Protein AF-A0AAE1C1V5-F1 (afdb_monomer_lite)

Structure (mmCIF, N/CA/C/O backbone):
data_AF-A0AAE1C1V5-F1
#
_entry.id   AF-A0AAE1C1V5-F1
#
loop_
_atom_site.group_PDB
_atom_site.id
_atom_site.type_symbol
_atom_site.label_atom_id
_atom_site.label_alt_id
_atom_site.label_comp_id
_atom_site.label_asym_id
_atom_site.label_entity_id
_atom_site.label_seq_id
_atom_site.pdbx_PDB_ins_code
_atom_site.Cartn_x
_atom_site.Cartn_y
_atom_site.Cartn_z
_atom_site.occupancy
_atom_site.B_iso_or_equiv
_atom_site.auth_seq_id
_atom_site.auth_comp_id
_atom_site.auth_asym_id
_atom_site.auth_atom_id
_atom_site.pdbx_PDB_model_num
ATOM 1 N N . MET A 1 1 ? -10.499 -49.964 -46.248 1.00 45.69 1 MET A N 1
ATOM 2 C CA . MET A 1 1 ? -11.477 -50.928 -45.698 1.00 45.69 1 MET A CA 1
ATOM 3 C C . MET A 1 1 ? -10.744 -51.934 -44.819 1.00 45.69 1 MET A C 1
ATOM 5 O O . MET A 1 1 ? -9.864 -52.615 -45.315 1.00 45.69 1 MET A O 1
ATOM 9 N N . GLN A 1 2 ? -11.113 -51.980 -43.533 1.00 42.25 2 GLN A N 1
ATOM 10 C CA . GLN A 1 2 ? -10.933 -53.094 -42.578 1.00 42.25 2 GLN A CA 1
ATOM 11 C C . GLN A 1 2 ? -9.659 -53.285 -41.722 1.00 42.25 2 GLN A C 1
ATOM 13 O O . GLN A 1 2 ? -9.646 -54.241 -40.949 1.00 42.25 2 GLN A O 1
ATOM 18 N N . HIS A 1 3 ? -8.675 -52.373 -41.684 1.00 36.91 3 HIS A N 1
ATOM 19 C CA . HIS A 1 3 ? -7.594 -52.514 -40.676 1.00 36.91 3 HIS A CA 1
ATOM 20 C C . HIS A 1 3 ? -7.185 -51.267 -39.875 1.00 36.91 3 HIS A C 1
ATOM 22 O O . HIS A 1 3 ? -6.455 -51.389 -38.904 1.00 36.91 3 HIS A O 1
ATOM 28 N N . LEU A 1 4 ? -7.746 -50.091 -40.175 1.00 39.59 4 LEU A N 1
ATOM 29 C CA . LEU A 1 4 ? -7.497 -48.848 -39.416 1.00 39.59 4 LEU A CA 1
ATOM 30 C C . LEU A 1 4 ? -8.746 -48.278 -38.714 1.00 39.59 4 LEU A C 1
ATOM 32 O O . LEU A 1 4 ? -8.710 -47.177 -38.186 1.00 39.59 4 LEU A O 1
ATOM 36 N N . ARG A 1 5 ? -9.847 -49.043 -38.665 1.00 38.81 5 ARG A N 1
ATOM 37 C CA . ARG A 1 5 ? -11.053 -48.714 -37.870 1.00 38.81 5 ARG A CA 1
ATOM 38 C C . ARG A 1 5 ? -11.216 -49.558 -36.602 1.00 38.81 5 ARG A C 1
ATOM 40 O O . ARG A 1 5 ? -12.137 -49.323 -35.846 1.00 38.81 5 ARG A O 1
ATOM 47 N N . ARG A 1 6 ? -10.321 -50.518 -36.343 1.00 40.94 6 ARG A N 1
ATOM 48 C CA . ARG A 1 6 ? -10.476 -51.501 -35.252 1.00 40.94 6 ARG A CA 1
ATOM 49 C C . ARG A 1 6 ? -9.607 -51.238 -34.012 1.00 40.94 6 ARG A C 1
ATOM 51 O O . ARG A 1 6 ? -9.568 -52.072 -33.117 1.00 40.94 6 ARG A O 1
ATOM 58 N N . LEU A 1 7 ? -8.932 -50.087 -33.956 1.00 35.59 7 LEU A N 1
ATOM 59 C CA . LEU A 1 7 ? -8.138 -49.645 -32.796 1.00 35.59 7 LEU A CA 1
ATOM 60 C C . LEU A 1 7 ? -8.633 -48.326 -32.177 1.00 35.59 7 LEU A C 1
ATOM 62 O O . LEU A 1 7 ? -8.054 -47.868 -31.202 1.00 35.59 7 LEU A O 1
ATOM 66 N N . HIS A 1 8 ? -9.726 -47.751 -32.693 1.00 35.12 8 HIS A N 1
ATOM 67 C CA . HIS A 1 8 ? -10.396 -46.591 -32.087 1.00 35.12 8 HIS A CA 1
ATOM 68 C C . HIS A 1 8 ? -11.663 -46.977 -31.294 1.00 35.12 8 HIS A C 1
ATOM 70 O O . HIS A 1 8 ? -12.215 -46.158 -30.578 1.00 35.12 8 HIS A O 1
ATOM 76 N N . GLU A 1 9 ? -12.084 -48.246 -31.352 1.00 33.97 9 GLU A N 1
ATOM 77 C CA . GLU A 1 9 ? -13.267 -48.786 -30.650 1.00 33.97 9 GLU A CA 1
ATOM 78 C C . GLU A 1 9 ? -12.889 -49.657 -29.432 1.00 33.97 9 GLU A C 1
ATOM 80 O O . GLU A 1 9 ? -13.619 -50.568 -29.055 1.00 33.97 9 GLU A O 1
ATOM 85 N N . LYS A 1 10 ? -11.718 -49.435 -28.816 1.00 35.53 10 LYS A N 1
ATOM 86 C CA . LYS A 1 10 ? -11.274 -50.235 -27.654 1.00 35.53 10 LYS A CA 1
ATOM 87 C C . LYS A 1 10 ? -10.617 -49.452 -26.513 1.00 35.53 10 LYS A C 1
ATOM 89 O O . LYS A 1 10 ? -9.846 -50.023 -25.749 1.00 35.53 10 LYS A O 1
ATOM 94 N N . ALA A 1 11 ? -10.950 -48.169 -26.383 1.00 32.97 11 ALA A N 1
ATOM 95 C CA . ALA A 1 11 ? -10.604 -47.361 -25.209 1.00 32.97 11 ALA A CA 1
ATOM 96 C C . ALA A 1 11 ? -11.666 -46.285 -24.893 1.00 32.97 11 ALA A C 1
ATOM 98 O O . ALA A 1 11 ? -11.338 -45.222 -24.383 1.00 32.97 11 ALA A O 1
ATOM 99 N N . VAL A 1 12 ? -12.934 -46.567 -25.208 1.00 32.66 12 VAL A N 1
ATOM 100 C CA . VAL A 1 12 ? -14.094 -45.854 -24.655 1.00 32.66 12 VAL A CA 1
ATOM 101 C C . VAL A 1 12 ? -14.809 -46.875 -23.780 1.00 32.66 12 VAL A C 1
ATOM 103 O O . VAL A 1 12 ? -15.603 -47.680 -24.259 1.00 32.66 12 VAL A O 1
ATOM 106 N N . GLY A 1 13 ? -14.372 -46.953 -22.526 1.00 29.66 13 GLY A N 1
ATOM 107 C CA . GLY A 1 13 ? -15.086 -47.654 -21.471 1.00 29.66 13 GLY A CA 1
ATOM 108 C C . GLY A 1 13 ? -16.025 -46.653 -20.825 1.00 29.66 13 GLY A C 1
ATOM 109 O O . GLY A 1 13 ? -15.584 -45.841 -20.021 1.00 29.66 13 GLY A O 1
ATOM 110 N N . GLU A 1 14 ? -17.287 -46.694 -21.238 1.00 31.53 14 GLU A N 1
ATOM 111 C CA . GLU A 1 14 ? -18.407 -46.062 -20.551 1.00 31.53 14 GLU A CA 1
ATOM 112 C C . GLU A 1 14 ? -18.570 -46.750 -19.188 1.00 31.53 14 GLU A C 1
ATOM 114 O O . GLU A 1 14 ? -18.950 -47.919 -19.105 1.00 31.53 14 GLU A O 1
ATOM 119 N N . GLY A 1 15 ? -18.201 -46.035 -18.128 1.00 29.02 15 GLY A N 1
ATOM 120 C CA . GLY A 1 15 ? -18.525 -46.341 -16.742 1.00 29.02 15 GLY A CA 1
ATOM 121 C C . GLY A 1 15 ? -19.301 -45.153 -16.193 1.00 29.02 15 GLY A C 1
ATOM 122 O O . GLY A 1 15 ? -18.799 -44.038 -16.175 1.00 29.02 15 GLY A O 1
ATOM 123 N N . THR A 1 16 ? -20.554 -45.407 -15.855 1.00 30.69 16 THR A N 1
ATOM 124 C CA . THR A 1 16 ? -21.602 -44.494 -15.398 1.00 30.69 16 THR A CA 1
ATOM 125 C C . THR A 1 16 ? -21.235 -43.752 -14.104 1.00 30.69 16 THR A C 1
ATOM 127 O O . THR A 1 16 ? -21.157 -44.375 -13.050 1.00 30.69 16 THR A O 1
ATOM 130 N N . GLU A 1 17 ? -21.070 -42.427 -14.181 1.00 32.31 17 GLU A N 1
ATOM 131 C CA . GLU A 1 17 ? -20.877 -41.491 -13.049 1.00 32.31 17 GLU A CA 1
ATOM 132 C C . GLU A 1 17 ? -22.197 -40.828 -12.581 1.00 32.31 17 GLU A C 1
ATOM 134 O O . GLU A 1 17 ? -22.181 -39.835 -11.866 1.00 32.31 17 GLU A O 1
ATOM 139 N N . GLU A 1 18 ? -23.363 -41.376 -12.947 1.00 31.09 18 GLU A N 1
ATOM 140 C CA . GLU A 1 18 ? -24.679 -40.790 -12.614 1.00 31.09 18 GLU A CA 1
ATOM 141 C C . GLU A 1 18 ? -25.410 -41.460 -11.427 1.00 31.09 18 GLU A C 1
ATOM 143 O O . GLU A 1 18 ? -26.544 -41.093 -11.129 1.00 31.09 18 GLU A O 1
ATOM 148 N N . GLU A 1 19 ? -24.789 -42.399 -10.698 1.00 30.08 19 GLU A N 1
ATOM 149 C CA . GLU A 1 19 ? -25.455 -43.111 -9.581 1.00 30.08 19 GLU A CA 1
ATOM 150 C C . GLU A 1 19 ? -24.861 -42.866 -8.174 1.00 30.08 19 GLU A C 1
ATOM 152 O O . GLU A 1 19 ? -25.472 -43.275 -7.188 1.00 30.08 19 GLU A O 1
ATOM 157 N N . GLU A 1 20 ? -23.756 -42.120 -8.022 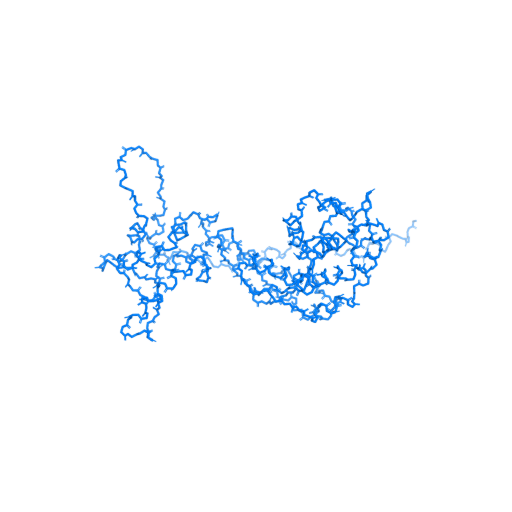1.00 30.34 20 GLU A N 1
ATOM 158 C CA . GLU A 1 20 ? -23.204 -41.770 -6.690 1.00 30.34 20 GLU A CA 1
ATOM 159 C C . GLU A 1 20 ? -23.585 -40.357 -6.193 1.00 30.34 20 GLU A C 1
ATOM 161 O O . GLU A 1 20 ? -23.445 -40.059 -5.006 1.00 30.34 20 GLU A O 1
ATOM 166 N N . GLU A 1 21 ? -24.198 -39.510 -7.031 1.00 31.64 21 GLU A N 1
ATOM 167 C CA . GLU A 1 21 ? -24.725 -38.189 -6.624 1.00 31.64 21 GLU A CA 1
ATOM 168 C C . GLU A 1 21 ? -26.084 -38.245 -5.889 1.00 31.64 21 GLU A C 1
ATOM 170 O O . GLU A 1 21 ? -26.605 -37.217 -5.445 1.00 31.64 21 GLU A O 1
ATOM 175 N N . GLN A 1 22 ? -26.663 -39.436 -5.692 1.00 30.44 22 GLN A N 1
ATOM 176 C CA . GLN A 1 22 ? -27.961 -39.615 -5.021 1.00 30.44 22 GLN A CA 1
ATOM 177 C C . GLN A 1 22 ? -27.905 -40.258 -3.624 1.00 30.44 22 GLN A C 1
ATOM 179 O O . GLN A 1 22 ? -28.959 -40.437 -3.017 1.00 30.44 22 GLN A O 1
ATOM 184 N N . GLN A 1 23 ? -26.721 -40.524 -3.053 1.00 29.50 23 GLN A N 1
ATOM 185 C CA . GLN A 1 23 ? -26.599 -41.196 -1.742 1.00 29.50 23 GLN A CA 1
ATOM 186 C C . GLN A 1 23 ? -25.902 -40.416 -0.610 1.00 29.50 23 GLN A C 1
ATOM 188 O O . GLN A 1 23 ? -25.689 -40.975 0.460 1.00 29.50 23 GLN A O 1
ATOM 193 N N . VAL A 1 24 ? -25.645 -39.109 -0.755 1.00 32.00 24 VAL A N 1
ATOM 194 C CA . VAL A 1 24 ? -25.122 -38.260 0.351 1.00 32.00 24 VAL A CA 1
ATOM 195 C C . VAL A 1 24 ? -26.106 -37.142 0.742 1.00 32.00 24 VAL A C 1
ATOM 197 O O . VAL A 1 24 ? -25.724 -36.070 1.204 1.00 32.00 24 VAL A O 1
ATOM 200 N N . LYS A 1 25 ? -27.413 -37.374 0.550 1.00 31.70 25 LYS A N 1
ATOM 201 C CA . LYS A 1 25 ? -28.480 -36.407 0.878 1.00 31.70 25 LYS A CA 1
ATOM 202 C C . LYS A 1 25 ? -29.211 -36.637 2.202 1.00 31.70 25 LYS A C 1
ATOM 204 O O . LYS A 1 25 ? -30.085 -35.842 2.530 1.00 31.70 25 LYS A O 1
ATOM 209 N N . GLU A 1 26 ? -28.844 -37.629 3.002 1.00 34.69 26 GLU A N 1
ATOM 210 C CA . GLU A 1 26 ? -29.525 -37.899 4.272 1.00 34.69 26 GLU A CA 1
ATOM 211 C C . GLU A 1 26 ? -28.514 -38.158 5.387 1.00 34.69 26 GLU A C 1
ATOM 213 O O . GLU A 1 26 ? -28.026 -39.266 5.536 1.00 34.69 26 GLU A O 1
ATOM 218 N N . GLU A 1 27 ? -28.165 -37.092 6.114 1.00 31.22 27 GLU A N 1
ATOM 219 C CA . GLU A 1 27 ? -27.896 -37.050 7.566 1.00 31.22 27 GLU A CA 1
ATOM 220 C C . GLU A 1 27 ? -27.255 -35.694 7.913 1.00 31.22 27 GLU A C 1
ATOM 222 O O . GLU A 1 27 ? -26.072 -35.561 8.219 1.00 31.22 27 GLU A O 1
ATOM 227 N N . ARG A 1 28 ? -28.058 -34.628 7.852 1.00 29.08 28 ARG A N 1
ATOM 228 C CA . ARG A 1 28 ? -27.796 -33.411 8.627 1.00 29.08 28 ARG A CA 1
ATOM 229 C C . ARG A 1 28 ? -29.063 -33.078 9.388 1.00 29.08 28 ARG A C 1
ATOM 231 O O . ARG A 1 28 ? -30.034 -32.577 8.829 1.00 29.08 28 ARG A O 1
ATOM 238 N N . THR A 1 29 ? -29.052 -33.438 10.661 1.00 28.55 29 THR A N 1
ATOM 239 C CA . THR A 1 29 ? -30.051 -33.056 11.652 1.00 28.55 29 THR A CA 1
ATOM 240 C C . THR A 1 29 ? -30.222 -31.532 11.610 1.00 28.55 29 THR A C 1
ATOM 242 O O . THR A 1 29 ? -29.212 -30.825 11.673 1.00 28.55 29 THR A O 1
ATOM 245 N N . PRO A 1 30 ? -31.449 -30.995 11.492 1.00 26.95 30 PRO A N 1
ATOM 246 C CA . PRO A 1 30 ? -31.663 -29.556 11.547 1.00 26.95 30 PRO A CA 1
ATOM 247 C C . PRO A 1 30 ? -31.242 -29.058 12.929 1.00 26.95 30 PRO A C 1
ATOM 249 O O . PRO A 1 30 ? -31.738 -29.551 13.944 1.00 26.95 30 PRO A O 1
ATOM 252 N N . ILE A 1 31 ? -30.314 -28.105 12.979 1.00 30.05 31 ILE A N 1
ATOM 253 C CA . ILE A 1 31 ? -30.024 -27.382 14.216 1.00 30.05 31 ILE A CA 1
ATOM 254 C C . ILE A 1 31 ? -31.249 -26.509 14.479 1.00 30.05 31 ILE A C 1
ATOM 256 O O . ILE A 1 31 ? -31.549 -25.598 13.710 1.00 30.05 31 ILE A O 1
ATOM 260 N N . ASN A 1 32 ? -31.983 -26.856 15.533 1.00 24.80 32 ASN A N 1
ATOM 261 C CA . ASN A 1 32 ? -33.109 -26.088 16.033 1.00 24.80 32 ASN A CA 1
ATOM 262 C C . ASN A 1 32 ? -32.601 -24.688 16.423 1.00 24.80 32 ASN A C 1
ATOM 264 O O . ASN A 1 32 ? -31.766 -24.569 17.317 1.00 24.80 32 ASN A O 1
ATOM 268 N N . LEU A 1 33 ? -33.053 -23.652 15.712 1.00 31.69 33 LEU A N 1
ATOM 269 C CA . LEU A 1 33 ? -32.687 -22.243 15.922 1.00 31.69 33 LEU A CA 1
ATOM 270 C C . LEU A 1 33 ? -33.627 -21.530 16.912 1.00 31.69 33 LEU A C 1
ATOM 272 O O . LEU A 1 33 ? -33.700 -20.306 16.930 1.00 31.69 33 LEU A O 1
ATOM 276 N N . GLU A 1 34 ? -34.330 -22.277 17.757 1.00 30.25 34 GLU A N 1
ATOM 277 C CA . GLU A 1 34 ? -35.114 -21.728 18.864 1.00 30.25 34 GLU A CA 1
ATOM 278 C C . GLU A 1 34 ? -34.291 -21.840 20.151 1.00 30.25 34 GLU A C 1
ATOM 280 O O . GLU A 1 34 ? -34.320 -22.873 20.809 1.00 30.25 34 GLU A O 1
ATOM 285 N N . ASP A 1 35 ? -33.457 -20.824 20.407 1.00 32.12 35 ASP A N 1
ATOM 286 C CA . ASP A 1 35 ? -33.082 -20.313 21.742 1.00 32.12 35 ASP A CA 1
ATOM 287 C C . ASP A 1 35 ? -31.890 -19.340 21.611 1.00 32.12 35 ASP A C 1
ATOM 289 O O . ASP A 1 35 ? -30.739 -19.649 21.934 1.00 32.12 35 ASP A O 1
ATOM 293 N N . LYS A 1 36 ? -32.160 -18.127 21.116 1.00 32.50 36 LYS A N 1
ATOM 294 C CA . LYS A 1 36 ? -31.276 -16.956 21.276 1.00 32.50 36 LYS A CA 1
ATOM 295 C C . LYS A 1 36 ? -32.084 -15.699 21.622 1.00 32.50 36 LYS A C 1
ATOM 297 O O . LYS A 1 36 ? -31.804 -14.615 21.127 1.00 32.50 36 LYS A O 1
ATOM 302 N N . ASP A 1 37 ? -33.033 -15.827 22.545 1.00 31.59 37 ASP A N 1
ATOM 303 C CA . ASP A 1 37 ? -33.698 -14.682 23.183 1.00 31.59 37 ASP A CA 1
ATOM 304 C C . ASP A 1 37 ? -32.785 -14.035 24.238 1.00 31.59 37 ASP A C 1
ATOM 306 O O . ASP A 1 37 ? -33.045 -14.052 25.436 1.00 31.59 37 ASP A O 1
ATOM 310 N N . HIS A 1 38 ? -31.675 -13.465 23.774 1.00 36.03 38 HIS A N 1
ATOM 311 C CA . HIS A 1 38 ? -30.956 -12.381 24.444 1.00 36.03 38 HIS A CA 1
ATOM 312 C C . HIS A 1 38 ? -30.280 -11.514 23.372 1.00 36.03 38 HIS A C 1
ATOM 314 O O . HIS A 1 38 ? -29.077 -11.255 23.407 1.00 36.03 38 HIS A O 1
ATOM 320 N N . GLU A 1 39 ? -31.063 -11.075 22.384 1.00 35.38 39 GLU A N 1
ATOM 321 C CA . GLU A 1 39 ? -30.661 -9.977 21.513 1.00 35.38 39 GLU A CA 1
ATOM 322 C C . GLU A 1 39 ? -30.542 -8.693 22.333 1.00 35.38 39 GLU A C 1
ATOM 324 O O . GLU A 1 39 ? -31.405 -8.323 23.134 1.00 35.38 39 GLU A O 1
ATOM 329 N N . ALA A 1 40 ? -29.400 -8.032 22.181 1.00 43.22 40 ALA A N 1
ATOM 330 C CA . ALA A 1 40 ? -29.094 -6.824 22.907 1.00 43.22 40 ALA A CA 1
ATOM 331 C C . ALA A 1 40 ? -29.967 -5.679 22.363 1.00 43.22 40 ALA A C 1
ATOM 333 O O . ALA A 1 40 ? -29.696 -5.140 21.295 1.00 43.22 40 ALA A O 1
ATOM 334 N N . SER A 1 41 ? -30.984 -5.306 23.145 1.00 39.12 41 SER A N 1
ATOM 335 C CA . SER A 1 41 ? -32.005 -4.260 22.921 1.00 39.12 41 SER A CA 1
ATOM 336 C C . SER A 1 41 ? -31.511 -2.902 22.377 1.00 39.12 41 SER A C 1
ATOM 338 O O . SER A 1 41 ? -32.325 -2.069 21.983 1.00 39.12 41 SER A O 1
ATOM 340 N N . TRP A 1 42 ? -30.202 -2.652 22.327 1.00 43.84 42 TRP A N 1
ATOM 341 C CA . TRP A 1 42 ? -29.646 -1.449 21.712 1.00 43.84 42 TRP A CA 1
ATOM 342 C C . TRP A 1 42 ? -29.623 -1.509 20.174 1.00 43.84 42 TRP A C 1
ATOM 344 O O . TRP A 1 42 ? -29.635 -0.450 19.552 1.00 43.84 42 TRP A O 1
ATOM 354 N N . ARG A 1 43 ? -29.633 -2.706 19.562 1.00 41.12 43 ARG A N 1
ATOM 355 C CA . ARG A 1 43 ? -29.595 -2.886 18.095 1.00 41.12 43 ARG A CA 1
ATOM 356 C C . ARG A 1 43 ? -30.811 -2.278 17.384 1.00 41.12 43 ARG A C 1
ATOM 358 O O . ARG A 1 43 ? -30.652 -1.644 16.347 1.00 41.12 43 ARG A O 1
ATOM 365 N N . ASP A 1 44 ? -31.992 -2.358 17.994 1.00 37.91 44 ASP A N 1
ATOM 366 C CA . ASP A 1 44 ? -33.234 -1.811 17.420 1.00 37.91 44 ASP A CA 1
ATOM 367 C C . ASP A 1 44 ? -33.334 -0.278 17.504 1.00 37.91 44 ASP A C 1
ATOM 369 O O . ASP A 1 44 ? -34.147 0.340 16.818 1.00 37.91 44 ASP A O 1
ATOM 373 N N . SER A 1 45 ? -32.489 0.371 18.312 1.00 40.69 45 SER A N 1
ATOM 374 C CA . SER A 1 45 ? -32.518 1.830 18.512 1.00 40.69 45 SER A CA 1
ATOM 375 C C . SER A 1 45 ? -31.748 2.621 17.437 1.00 40.69 45 SER A C 1
ATOM 377 O O . SER A 1 45 ? -31.567 3.830 17.572 1.00 40.69 45 SER A O 1
ATOM 379 N N . ILE A 1 46 ? -31.263 1.960 16.379 1.00 42.41 46 ILE A N 1
ATOM 380 C CA . ILE A 1 46 ? -30.287 2.522 15.424 1.00 42.41 46 ILE A CA 1
ATOM 381 C C . ILE A 1 46 ? -30.949 3.228 14.224 1.00 42.41 46 ILE A C 1
ATOM 383 O O . ILE A 1 46 ? -30.304 4.010 13.524 1.00 42.41 46 ILE A O 1
ATOM 387 N N . CYS A 1 47 ? -32.256 3.058 14.011 1.00 34.19 47 CYS A N 1
ATOM 388 C CA . CYS A 1 47 ? -32.973 3.717 12.917 1.00 34.19 47 CYS A CA 1
ATOM 389 C C . CYS A 1 47 ? -33.732 4.965 13.390 1.00 34.19 47 CYS A C 1
ATOM 391 O O . CYS A 1 47 ? -34.800 4.860 13.987 1.00 34.19 47 CYS A O 1
ATOM 393 N N . ILE A 1 48 ? -33.236 6.158 13.043 1.00 40.03 48 ILE A N 1
ATOM 394 C CA . ILE A 1 48 ? -34.052 7.382 13.040 1.00 40.03 48 ILE A CA 1
ATOM 395 C C . ILE A 1 48 ? -34.097 7.927 11.612 1.00 40.03 48 ILE A C 1
ATOM 397 O O . ILE A 1 48 ? -33.130 8.504 11.113 1.00 40.03 48 ILE A O 1
ATOM 401 N N . SER A 1 49 ? -35.245 7.740 10.960 1.00 33.12 49 SER A N 1
ATOM 402 C CA . SER A 1 49 ? -35.642 8.468 9.756 1.00 33.12 49 SER A CA 1
ATOM 403 C C . SER A 1 49 ? -35.916 9.925 10.126 1.00 33.12 49 SER A C 1
ATOM 405 O O . SER A 1 49 ? -36.778 10.194 10.963 1.00 33.12 49 SER A O 1
ATOM 407 N N . VAL A 1 50 ? -35.200 10.864 9.512 1.00 34.91 50 VAL A N 1
ATOM 408 C CA . VAL A 1 50 ? -35.462 12.296 9.685 1.00 34.91 50 VAL A CA 1
ATOM 409 C C . VAL A 1 50 ? -36.292 12.774 8.501 1.00 34.91 50 VAL A C 1
ATOM 411 O O . VAL A 1 50 ? -35.730 13.206 7.505 1.00 34.91 50 VAL A O 1
ATOM 414 N N . ASP A 1 51 ? -37.614 12.699 8.633 1.00 37.53 51 ASP A N 1
ATOM 415 C CA . ASP A 1 51 ? -38.559 13.482 7.834 1.00 37.53 51 ASP A CA 1
ATOM 416 C C . ASP A 1 51 ? -39.686 13.970 8.757 1.00 37.53 51 ASP A C 1
ATOM 418 O O . ASP A 1 51 ? -40.515 13.169 9.182 1.00 37.53 51 ASP A O 1
ATOM 422 N N . ALA A 1 52 ? -39.669 15.268 9.092 1.00 35.31 52 ALA A N 1
ATOM 423 C CA . ALA A 1 52 ? -40.826 16.173 9.233 1.00 35.31 52 ALA A CA 1
ATOM 424 C C . ALA A 1 52 ? -40.503 17.399 10.120 1.00 35.31 52 ALA A C 1
ATOM 426 O O . ALA A 1 52 ? -40.231 17.274 11.308 1.00 35.31 52 ALA A O 1
ATOM 427 N N . GLU A 1 53 ? -40.555 18.565 9.470 1.00 39.28 53 GLU A N 1
ATOM 428 C CA . GLU A 1 53 ? -41.073 19.876 9.911 1.00 39.28 53 GLU A CA 1
ATOM 429 C C . GLU A 1 53 ? -40.715 20.459 11.302 1.00 39.28 53 GLU A C 1
ATOM 431 O O . GLU A 1 53 ? -41.255 20.088 12.334 1.00 39.28 53 GLU A O 1
ATOM 436 N N . ASP A 1 54 ? -39.863 21.492 11.245 1.00 43.66 54 ASP A N 1
ATOM 437 C CA . ASP A 1 54 ? -39.911 22.783 11.962 1.00 43.66 54 ASP A CA 1
ATOM 438 C C . ASP A 1 54 ? -40.420 22.804 13.425 1.00 43.66 54 ASP A C 1
ATOM 440 O O . ASP A 1 54 ? -41.451 23.389 13.752 1.00 43.66 54 ASP A O 1
ATOM 444 N N . GLU A 1 55 ? -39.604 22.279 14.341 1.00 37.19 55 GLU A N 1
ATOM 445 C CA . GLU A 1 55 ? -39.532 22.762 15.725 1.00 37.19 55 GLU A CA 1
ATOM 446 C C . GLU A 1 55 ? -38.107 23.248 16.013 1.00 37.19 55 GLU A C 1
ATOM 448 O O . GLU A 1 55 ? -37.135 22.748 15.449 1.00 37.19 55 GLU A O 1
ATOM 453 N N . THR A 1 56 ? -37.957 24.254 16.878 1.00 39.16 56 THR A N 1
ATOM 454 C CA . THR A 1 56 ? -36.663 24.841 17.254 1.00 39.16 56 THR A CA 1
ATOM 455 C C . THR A 1 56 ? -35.761 23.799 17.922 1.00 39.16 56 THR A C 1
ATOM 457 O O . THR A 1 56 ? -35.763 23.655 19.145 1.00 39.16 56 THR A O 1
ATOM 460 N N . VAL A 1 57 ? -34.989 23.067 17.117 1.00 42.59 57 VAL A N 1
ATOM 461 C CA . VAL A 1 57 ? -34.036 22.057 17.576 1.00 42.59 57 VAL A CA 1
ATOM 462 C C . VAL A 1 57 ? -32.920 22.774 18.331 1.00 42.59 57 VAL A C 1
ATOM 464 O O . VAL A 1 57 ? -32.055 23.417 17.734 1.00 42.59 57 VAL A O 1
ATOM 467 N N . THR A 1 58 ? -32.923 22.679 19.664 1.00 42.12 58 THR A N 1
ATOM 468 C CA . THR A 1 58 ? -31.705 22.902 20.454 1.00 42.12 58 THR A CA 1
ATOM 469 C C . THR A 1 58 ? -30.597 22.075 19.814 1.00 42.12 58 THR A C 1
ATOM 471 O O . THR A 1 58 ? -30.832 20.879 19.628 1.00 42.12 58 THR A O 1
ATOM 474 N N . PRO A 1 59 ? -29.440 22.658 19.443 1.00 45.44 59 PRO A N 1
ATOM 475 C CA . PRO A 1 59 ? -28.393 21.923 18.752 1.00 45.44 59 PRO A CA 1
ATOM 476 C C . PRO A 1 59 ? -28.058 20.691 19.576 1.00 45.44 59 PRO A C 1
ATOM 478 O O . PRO A 1 59 ? -27.567 20.785 20.700 1.00 45.44 59 PRO A O 1
ATOM 481 N N . ILE A 1 60 ? -28.430 19.542 19.028 1.00 59.44 60 ILE A N 1
ATOM 482 C CA . ILE A 1 60 ? -28.288 18.260 19.682 1.00 59.44 60 ILE A CA 1
ATOM 483 C C . ILE A 1 60 ? -26.788 18.042 19.872 1.00 59.44 60 ILE A C 1
ATOM 485 O O . ILE A 1 60 ? -26.040 17.894 18.905 1.00 59.44 60 ILE A O 1
ATOM 489 N N . ASN A 1 61 ? -26.338 18.096 21.123 1.00 83.12 61 ASN A N 1
ATOM 490 C CA . ASN A 1 61 ? -24.951 17.843 21.471 1.00 83.12 61 ASN A CA 1
ATOM 491 C C . ASN A 1 61 ? -24.699 16.341 21.277 1.00 83.12 61 ASN A C 1
ATOM 493 O O . ASN A 1 61 ? -25.266 15.504 21.979 1.00 83.12 61 ASN A O 1
ATOM 497 N N . VAL A 1 62 ? -23.901 15.997 20.267 1.00 86.62 62 VAL A N 1
ATOM 498 C CA . VAL A 1 62 ? -23.635 14.604 19.877 1.00 86.62 62 VAL A CA 1
ATOM 499 C C . VAL A 1 62 ? -23.027 13.827 21.043 1.00 86.62 62 VAL A C 1
ATOM 501 O O . VAL A 1 62 ? -23.327 12.650 21.220 1.00 86.62 62 VAL A O 1
ATOM 504 N N . GLU A 1 63 ? -22.214 14.479 21.874 1.00 89.25 63 GLU A N 1
ATOM 505 C CA . GLU A 1 63 ? -21.619 13.847 23.045 1.00 89.25 63 GLU A CA 1
ATOM 506 C C . GLU A 1 63 ? -22.663 13.493 24.116 1.00 89.25 63 GLU A C 1
ATOM 508 O O . GLU A 1 63 ? -22.522 12.467 24.778 1.00 89.25 63 GLU A O 1
ATOM 513 N N . ASP A 1 64 ? -23.717 14.304 24.273 1.00 90.38 64 ASP A N 1
ATOM 514 C CA . ASP A 1 64 ? -24.855 13.997 25.149 1.00 90.38 64 ASP A CA 1
ATOM 515 C C . ASP A 1 64 ? -25.630 12.779 24.650 1.00 90.38 64 ASP A C 1
ATOM 517 O O . ASP A 1 64 ? -25.892 11.872 25.433 1.00 90.38 64 ASP A O 1
ATOM 521 N N . GLN A 1 65 ? -25.924 12.714 23.349 1.00 90.44 65 GLN A N 1
ATOM 522 C CA . GLN A 1 65 ? -26.621 11.563 22.772 1.00 90.44 65 GLN A CA 1
ATOM 523 C C . GLN A 1 65 ? -25.817 10.276 22.909 1.00 90.44 65 GLN A C 1
ATOM 525 O O . GLN A 1 65 ? -26.353 9.258 23.337 1.00 90.44 65 GLN A O 1
ATOM 530 N N . LEU A 1 66 ? -24.523 10.321 22.583 1.00 91.62 66 LEU A N 1
ATOM 531 C CA . LEU A 1 66 ? -23.645 9.169 22.762 1.00 91.62 66 LEU A CA 1
ATOM 532 C C . LEU A 1 66 ? -23.563 8.758 24.231 1.00 91.62 66 LEU A C 1
ATOM 534 O O . LEU A 1 66 ? -23.475 7.569 24.519 1.00 91.62 66 LEU A O 1
ATOM 538 N N . PHE A 1 67 ? -23.615 9.714 25.163 1.00 93.12 67 PHE A N 1
ATOM 539 C CA . PHE A 1 67 ? -23.660 9.368 26.574 1.00 93.12 67 PHE A CA 1
ATOM 540 C C . PHE A 1 67 ? -24.964 8.635 26.924 1.00 93.12 67 PHE A C 1
ATOM 542 O O . PHE A 1 67 ? -24.945 7.542 27.488 1.00 93.12 67 PHE A O 1
ATOM 549 N N . ASP A 1 68 ? -26.099 9.211 26.530 1.00 91.56 68 ASP A N 1
ATOM 550 C CA . ASP A 1 68 ? -27.426 8.667 26.814 1.00 91.56 68 ASP A CA 1
ATOM 551 C C . ASP A 1 68 ? -27.664 7.292 26.165 1.00 91.56 68 ASP A C 1
ATOM 553 O O . ASP A 1 68 ? -28.368 6.470 26.743 1.00 91.56 68 ASP A O 1
ATOM 557 N N . MET A 1 69 ? -27.031 6.999 25.023 1.00 89.81 69 MET A N 1
ATOM 558 C CA . MET A 1 69 ? -27.086 5.685 24.364 1.00 89.81 69 MET A CA 1
ATOM 559 C C . MET A 1 69 ? -26.381 4.568 25.148 1.00 89.81 69 MET A C 1
ATOM 561 O O . MET A 1 69 ? -26.757 3.401 25.039 1.00 89.81 69 MET A O 1
ATOM 565 N N . PHE A 1 70 ? -25.323 4.895 25.896 1.00 92.12 70 PHE A N 1
ATOM 566 C CA . PHE A 1 70 ? -24.450 3.899 26.527 1.00 92.12 70 PHE A CA 1
ATOM 567 C C . PHE A 1 70 ? -24.526 3.876 28.056 1.00 92.12 70 PHE A C 1
ATOM 569 O O . PHE A 1 70 ? -23.951 2.959 28.655 1.00 92.12 70 PHE A O 1
ATOM 576 N N . LYS A 1 71 ? -25.191 4.855 28.684 1.00 92.56 71 LYS A N 1
ATOM 577 C CA . LYS A 1 71 ? -25.280 4.960 30.144 1.00 92.56 71 LYS A CA 1
ATOM 578 C C . LYS A 1 71 ? -26.021 3.781 30.769 1.00 92.56 71 LYS A C 1
ATOM 580 O O . LYS A 1 71 ? -26.971 3.244 30.202 1.00 92.56 71 LYS A O 1
ATOM 585 N N . ASP A 1 72 ? -25.584 3.399 31.960 1.00 89.06 72 ASP A N 1
ATOM 586 C CA . ASP A 1 72 ? -26.352 2.545 32.856 1.00 89.06 72 ASP A CA 1
ATOM 587 C C . ASP A 1 72 ? -27.416 3.395 33.564 1.00 89.06 72 ASP A C 1
ATOM 589 O O . ASP A 1 72 ? -27.100 4.425 34.167 1.00 89.06 72 ASP A O 1
ATOM 593 N N . GLU A 1 73 ? -28.678 2.969 33.495 1.00 86.50 73 GLU A N 1
ATOM 594 C CA . GLU A 1 73 ? -29.809 3.680 34.102 1.00 86.50 73 GLU A CA 1
ATOM 595 C C . GLU A 1 73 ? -29.722 3.762 35.630 1.00 86.50 73 GLU A C 1
ATOM 597 O O . GLU A 1 73 ? -30.340 4.641 36.232 1.00 86.50 73 GLU A O 1
ATOM 602 N N . LYS A 1 74 ? -28.977 2.855 36.273 1.00 85.75 74 LYS A N 1
ATOM 603 C CA . LYS A 1 74 ? -28.883 2.803 37.737 1.00 85.75 74 LYS A CA 1
ATOM 604 C C . LYS A 1 74 ? -27.937 3.856 38.298 1.00 85.75 74 LYS A C 1
ATOM 606 O O . LYS A 1 74 ? -28.235 4.454 39.332 1.00 85.75 74 LYS A O 1
ATOM 611 N N . ASP A 1 75 ? -26.828 4.081 37.600 1.00 86.31 75 ASP A N 1
ATOM 612 C CA . ASP A 1 75 ? -25.666 4.769 38.163 1.00 86.31 75 ASP A CA 1
ATOM 613 C C . ASP A 1 75 ? -25.317 6.060 37.397 1.00 86.31 75 ASP A C 1
ATOM 615 O O . ASP A 1 75 ? -24.437 6.796 37.832 1.00 86.31 75 ASP A O 1
ATOM 619 N N . ASP A 1 76 ? -25.986 6.339 36.268 1.00 91.12 76 ASP A N 1
ATOM 620 C CA . ASP A 1 76 ? -25.697 7.459 35.350 1.00 91.12 76 ASP A CA 1
ATOM 621 C C . ASP A 1 76 ? -24.209 7.506 34.944 1.00 91.12 76 ASP A C 1
ATOM 623 O O . ASP A 1 76 ? -23.554 8.550 34.921 1.00 91.12 76 ASP A O 1
ATOM 627 N N . THR A 1 77 ? -23.652 6.325 34.650 1.00 92.75 77 THR A N 1
ATOM 628 C CA . THR A 1 77 ? -22.264 6.146 34.198 1.00 92.75 77 THR A CA 1
ATOM 629 C C . THR A 1 77 ? -22.178 5.216 32.993 1.00 92.75 77 THR A C 1
ATOM 631 O O . THR A 1 77 ? -23.071 4.412 32.739 1.00 92.75 77 THR A O 1
ATOM 634 N N . ILE A 1 78 ? -21.083 5.308 32.238 1.00 93.25 78 ILE A N 1
ATOM 635 C CA . ILE A 1 78 ? -20.790 4.438 31.093 1.00 93.25 78 ILE A CA 1
ATOM 636 C C . ILE A 1 78 ? -19.644 3.506 31.427 1.00 93.25 78 ILE A C 1
ATOM 638 O O . ILE A 1 78 ? -18.551 3.956 31.769 1.00 93.25 78 ILE A O 1
ATOM 642 N N . HIS A 1 79 ? -19.857 2.209 31.217 1.00 93.12 79 HIS A N 1
ATOM 643 C CA . HIS A 1 79 ? -18.779 1.230 31.227 1.00 93.12 79 HIS A CA 1
ATOM 644 C C . HIS A 1 79 ? -17.997 1.276 29.903 1.00 93.12 79 HIS A C 1
ATOM 646 O O . HIS A 1 79 ? -18.495 0.860 28.850 1.00 93.12 79 HIS A O 1
ATOM 652 N N . MET A 1 80 ? -16.741 1.727 29.948 1.00 93.31 80 MET A N 1
ATOM 653 C CA . MET A 1 80 ? -15.925 1.961 28.748 1.00 93.31 80 MET A CA 1
ATOM 654 C C . MET A 1 80 ? -15.685 0.703 27.914 1.00 93.31 80 MET A C 1
ATOM 656 O O . MET A 1 80 ? -15.557 0.796 26.696 1.00 93.31 80 MET A O 1
ATOM 660 N N . GLY A 1 81 ? -15.698 -0.484 28.520 1.00 92.06 81 GLY A N 1
ATOM 661 C CA . GLY A 1 81 ? -15.607 -1.746 27.787 1.00 92.06 81 GLY A CA 1
ATOM 662 C C . GLY A 1 81 ? -16.770 -1.960 26.813 1.00 92.06 81 GLY A C 1
ATOM 663 O O . GLY A 1 81 ? -16.536 -2.439 25.709 1.00 92.06 81 GLY A O 1
ATOM 664 N N . LYS A 1 82 ? -17.995 -1.545 27.176 1.00 92.50 82 LYS A N 1
ATOM 665 C CA . LYS A 1 82 ? -19.186 -1.665 26.314 1.00 92.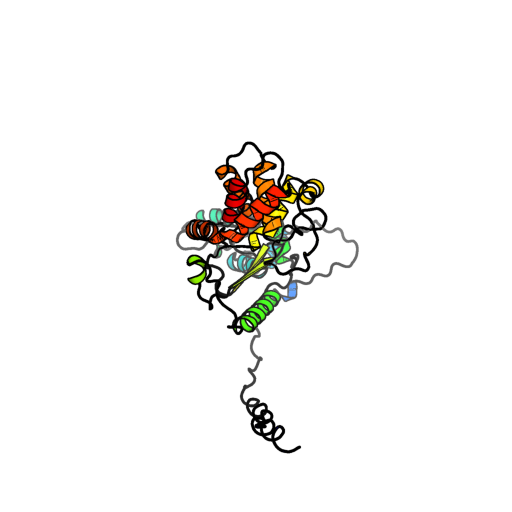50 82 LYS A CA 1
ATOM 666 C C . LYS A 1 82 ? -19.110 -0.669 25.157 1.00 92.50 82 LYS A C 1
ATOM 668 O O . LYS A 1 82 ? -19.333 -1.034 24.010 1.00 92.50 82 LYS A O 1
ATOM 673 N N . PHE A 1 83 ? -18.718 0.567 25.457 1.00 94.94 83 PHE A N 1
ATOM 674 C CA . PHE A 1 83 ? -18.524 1.612 24.453 1.00 94.94 83 PHE A CA 1
ATOM 675 C C . PHE A 1 83 ? -17.427 1.254 23.434 1.00 94.94 83 PHE A C 1
ATOM 677 O O . PHE A 1 83 ? -17.633 1.341 22.226 1.00 94.94 83 PHE A O 1
ATOM 684 N N . LEU A 1 84 ? -16.263 0.793 23.907 1.00 94.75 84 LEU A N 1
ATOM 685 C CA . LEU A 1 84 ? -15.157 0.382 23.036 1.00 94.75 84 LEU A CA 1
ATOM 686 C C . LEU A 1 84 ? -15.477 -0.892 22.238 1.00 94.75 84 LEU A C 1
ATOM 688 O O . LEU A 1 84 ? -14.942 -1.058 21.141 1.00 94.75 84 LEU A O 1
ATOM 692 N N . ALA A 1 85 ? -16.320 -1.785 22.771 1.00 93.62 85 ALA A N 1
ATOM 693 C CA . ALA A 1 85 ? -16.817 -2.945 22.034 1.00 93.62 85 ALA A CA 1
ATOM 694 C C . ALA A 1 85 ? -17.695 -2.509 20.855 1.00 93.62 85 ALA A C 1
ATOM 696 O O . ALA A 1 85 ? -17.376 -2.874 19.730 1.00 93.62 85 ALA A O 1
ATOM 697 N N . ALA A 1 86 ? -18.680 -1.632 21.078 1.00 93.94 86 ALA A N 1
ATOM 698 C CA . ALA A 1 86 ? -19.518 -1.090 20.003 1.00 93.94 86 ALA A CA 1
ATOM 699 C C . ALA A 1 86 ? -18.698 -0.342 18.933 1.00 93.94 86 ALA A C 1
ATOM 701 O O . ALA A 1 86 ? -18.926 -0.493 17.736 1.00 93.94 86 ALA A O 1
ATOM 702 N N . LEU A 1 87 ? -17.665 0.409 19.338 1.00 95.12 87 LEU A N 1
ATOM 703 C CA . LEU A 1 87 ? -16.730 1.000 18.375 1.00 95.12 87 LEU A CA 1
ATOM 704 C C . LEU A 1 87 ? -15.960 -0.055 17.571 1.00 95.12 87 LEU A C 1
ATOM 706 O O . LEU A 1 87 ? -15.727 0.145 16.382 1.00 95.12 87 LEU A O 1
ATOM 710 N N . SER A 1 88 ? -15.568 -1.167 18.191 1.00 94.75 88 SER A N 1
ATOM 711 C CA . SER A 1 88 ? -14.867 -2.253 17.493 1.00 94.75 88 SER A CA 1
ATOM 712 C C . SER A 1 88 ? -15.797 -3.009 16.534 1.00 94.75 88 SER A C 1
ATOM 714 O O . SER A 1 88 ? -15.347 -3.435 15.474 1.00 94.75 88 SER A O 1
ATOM 716 N N . GLU A 1 89 ? -17.088 -3.128 16.861 1.00 94.94 89 GLU A N 1
ATOM 717 C CA . GLU A 1 89 ? -18.116 -3.738 16.000 1.00 94.94 89 GLU A CA 1
ATOM 718 C C . GLU A 1 89 ? -18.330 -2.957 14.697 1.00 94.94 89 GLU A C 1
ATOM 720 O O . GLU A 1 89 ? -18.592 -3.562 13.662 1.00 94.94 89 GLU A O 1
ATOM 725 N N . SER A 1 90 ? -18.095 -1.637 14.698 1.00 96.06 90 SER A N 1
ATOM 726 C CA . SER A 1 90 ? -18.082 -0.831 13.466 1.00 96.06 90 SER A CA 1
ATOM 727 C C . SER A 1 90 ? -16.921 -1.166 12.514 1.00 96.06 90 SER A C 1
ATOM 729 O O . SER A 1 90 ? -16.866 -0.643 11.403 1.00 96.06 90 SER A O 1
ATOM 731 N N . GLY A 1 91 ? -15.962 -1.996 12.945 1.00 96.81 91 GLY A N 1
ATOM 732 C CA . GLY A 1 91 ? -14.780 -2.391 12.180 1.00 96.81 91 GLY A CA 1
ATOM 733 C C . GLY A 1 91 ? -13.524 -1.567 12.459 1.00 96.81 91 GLY A C 1
ATOM 734 O O . GLY A 1 91 ? -12.462 -1.877 11.918 1.00 96.81 91 GLY A O 1
ATOM 735 N N . LEU A 1 92 ? -13.590 -0.531 13.301 1.00 97.19 92 LEU A N 1
ATOM 736 C CA . LEU A 1 92 ? -12.395 0.213 13.708 1.00 97.19 92 LEU A CA 1
ATOM 737 C C . LEU A 1 92 ? -11.508 -0.624 14.632 1.00 97.19 92 LEU A C 1
ATOM 739 O O . LEU A 1 92 ? -11.963 -1.219 15.609 1.00 97.19 92 LEU A O 1
ATOM 743 N N . ARG A 1 93 ? -10.194 -0.598 14.390 1.00 94.62 93 ARG A N 1
ATOM 744 C CA . ARG A 1 93 ? -9.222 -1.194 15.316 1.00 94.62 93 ARG A CA 1
ATOM 745 C C . ARG A 1 93 ? -8.947 -0.262 16.493 1.00 94.62 93 ARG A C 1
ATOM 747 O O . ARG A 1 93 ? -8.829 0.949 16.344 1.00 94.62 93 ARG A O 1
ATOM 754 N N . LYS A 1 94 ? -8.671 -0.845 17.661 1.00 92.12 94 LYS A N 1
ATOM 755 C CA . LYS A 1 94 ? -8.202 -0.112 18.859 1.00 92.12 94 LYS A CA 1
ATOM 756 C C . LYS A 1 94 ? -6.881 0.641 18.633 1.00 92.12 94 LYS A C 1
ATOM 758 O O . LYS A 1 94 ? -6.556 1.581 19.362 1.00 92.12 94 LYS A O 1
ATOM 763 N N . SER A 1 95 ? -6.093 0.193 17.656 1.00 92.56 95 SER A N 1
ATOM 764 C CA . SER A 1 95 ? -4.831 0.805 17.244 1.00 92.56 95 SER A CA 1
ATOM 765 C C . SER A 1 95 ? -4.993 1.918 16.206 1.00 92.56 95 SER A C 1
ATOM 767 O O . SER A 1 95 ? -3.980 2.518 15.856 1.00 92.56 95 SER A O 1
ATOM 769 N N . ASP A 1 96 ? -6.214 2.228 15.742 1.00 95.31 96 ASP A N 1
ATOM 770 C CA . ASP A 1 96 ? -6.444 3.266 14.731 1.00 95.31 96 ASP A CA 1
ATOM 771 C C . ASP A 1 96 ? -5.781 4.594 15.158 1.00 95.31 96 ASP A C 1
ATOM 773 O O . ASP A 1 96 ? -6.067 5.102 16.253 1.00 95.31 96 ASP A O 1
ATOM 777 N N . PRO A 1 97 ? -4.881 5.171 14.336 1.00 94.38 97 PRO A N 1
ATOM 778 C CA . PRO A 1 97 ? -4.193 6.416 14.669 1.00 94.38 97 PRO A CA 1
ATOM 779 C C . PRO A 1 97 ? -5.141 7.587 14.954 1.00 94.38 97 PRO A C 1
ATOM 781 O O . PRO A 1 97 ? -4.797 8.473 15.736 1.00 94.38 97 PRO A O 1
ATOM 784 N N . ARG A 1 98 ? -6.344 7.585 14.369 1.00 95.75 98 ARG A N 1
ATOM 785 C CA . ARG A 1 98 ? -7.374 8.618 14.558 1.00 95.75 98 ARG A CA 1
ATOM 786 C C . ARG A 1 98 ? -8.097 8.496 15.902 1.00 95.75 98 ARG A C 1
ATOM 788 O O . ARG A 1 98 ? -8.764 9.441 16.296 1.00 95.75 98 ARG A O 1
ATOM 795 N N . LEU A 1 99 ? -7.945 7.374 16.612 1.00 96.25 99 LEU A N 1
ATOM 796 C CA . LEU A 1 99 ? -8.448 7.152 17.978 1.00 96.25 99 LEU A CA 1
ATOM 797 C C . LEU A 1 99 ? -7.346 7.304 19.042 1.00 96.25 99 LEU A C 1
ATOM 799 O O . LEU A 1 99 ? -7.500 6.875 20.190 1.00 96.25 99 LEU A O 1
ATOM 803 N N . LYS A 1 100 ? -6.191 7.867 18.667 1.00 95.38 100 LYS A N 1
ATOM 804 C CA . LYS A 1 100 ? -5.041 8.005 19.565 1.00 95.38 100 LYS A CA 1
ATOM 805 C C . LYS A 1 100 ? -5.376 8.825 20.811 1.00 95.38 100 LYS A C 1
ATOM 807 O O . LYS A 1 100 ? -5.004 8.399 21.901 1.00 95.38 100 LYS A O 1
ATOM 812 N N . GLU A 1 101 ? -6.071 9.950 20.662 1.00 96.62 101 GLU A N 1
ATOM 813 C CA . GLU A 1 101 ? -6.344 10.838 21.799 1.00 96.62 101 GLU A CA 1
ATOM 814 C C . GLU A 1 101 ? -7.407 10.277 22.743 1.00 96.62 101 GLU A C 1
ATOM 816 O O . GLU A 1 101 ? -7.210 10.324 23.950 1.00 96.62 101 GLU A O 1
ATOM 821 N N . LEU A 1 102 ? -8.429 9.584 22.234 1.00 95.50 102 LEU A N 1
ATOM 822 C CA . LEU A 1 102 ? -9.353 8.778 23.037 1.00 95.50 102 LEU A CA 1
ATOM 823 C C . LEU A 1 102 ? -8.585 7.823 23.959 1.00 95.50 102 LEU A C 1
ATOM 825 O O . LEU A 1 102 ? -8.845 7.745 25.160 1.00 95.50 102 LEU A O 1
ATOM 829 N N . ARG A 1 103 ? -7.618 7.091 23.393 1.00 93.81 103 ARG A N 1
ATOM 830 C CA . ARG A 1 103 ? -6.796 6.137 24.144 1.00 93.81 103 ARG A CA 1
ATOM 831 C C . ARG A 1 103 ? -5.889 6.838 25.155 1.00 93.81 103 ARG A C 1
ATOM 833 O O . ARG A 1 103 ? -5.757 6.336 26.269 1.00 93.81 103 ARG A O 1
ATOM 840 N N . ASN A 1 104 ? -5.275 7.960 24.784 1.00 94.31 104 ASN A N 1
ATOM 841 C CA . ASN A 1 104 ? -4.419 8.737 25.681 1.00 94.31 104 ASN A CA 1
ATOM 842 C C . ASN A 1 104 ? -5.226 9.298 26.856 1.00 94.31 104 ASN A C 1
ATOM 844 O O . ASN A 1 104 ? -4.880 9.027 28.001 1.00 94.31 104 ASN A O 1
ATOM 848 N N . ASN A 1 105 ? -6.349 9.964 26.581 1.00 93.44 105 ASN A N 1
ATOM 849 C CA . ASN A 1 105 ? -7.248 10.531 27.585 1.00 93.44 105 ASN A CA 1
ATOM 850 C C . ASN A 1 105 ? -7.758 9.448 28.551 1.00 93.44 105 ASN A C 1
ATOM 852 O O . ASN A 1 105 ? -7.761 9.636 29.768 1.00 93.44 105 ASN A O 1
ATOM 856 N N . LEU A 1 106 ? -8.141 8.277 28.027 1.00 91.75 106 LEU A N 1
ATOM 857 C CA . LEU A 1 106 ? -8.581 7.147 28.848 1.00 91.75 106 LEU A CA 1
ATOM 858 C C . LEU A 1 106 ? -7.447 6.589 29.723 1.00 91.75 106 LEU A C 1
ATOM 860 O O . LEU A 1 106 ? -7.667 6.253 30.887 1.00 91.75 106 LEU A O 1
ATOM 864 N N . TYR A 1 107 ? -6.229 6.500 29.183 1.00 90.00 107 TYR A N 1
ATOM 865 C CA . TYR A 1 107 ? -5.055 6.061 29.934 1.00 90.00 107 TYR A CA 1
ATOM 866 C C . TYR A 1 107 ? -4.667 7.063 31.028 1.00 90.00 107 TYR A C 1
ATOM 868 O O . TYR A 1 107 ? -4.391 6.659 32.155 1.00 90.00 107 TYR A O 1
ATOM 876 N N . GLU A 1 108 ? -4.703 8.363 30.742 1.00 89.50 108 GLU A N 1
ATOM 877 C CA . GLU A 1 108 ? -4.458 9.413 31.732 1.00 89.50 108 GLU A CA 1
ATOM 878 C C . GLU A 1 108 ? -5.443 9.314 32.901 1.00 89.50 108 GLU A C 1
ATOM 880 O O . GLU A 1 108 ? -5.018 9.280 34.057 1.00 89.50 108 GLU A O 1
ATOM 885 N N . MET A 1 109 ? -6.739 9.159 32.614 1.00 86.06 109 MET A N 1
ATOM 886 C CA . MET A 1 109 ? -7.758 8.933 33.643 1.00 86.06 109 MET A CA 1
ATOM 887 C C . MET A 1 109 ? -7.503 7.660 34.452 1.00 86.06 109 MET A C 1
ATOM 889 O O . MET A 1 109 ? -7.612 7.673 35.676 1.00 86.06 109 MET A O 1
ATOM 893 N N . HIS A 1 110 ? -7.113 6.572 33.784 1.00 84.81 110 HIS A N 1
ATOM 894 C CA . HIS A 1 110 ? -6.768 5.315 34.445 1.00 84.81 110 HIS A CA 1
ATOM 895 C C . HIS A 1 110 ? -5.607 5.476 35.436 1.00 84.81 110 HIS A C 1
ATOM 897 O O . HIS A 1 110 ? -5.658 4.968 36.555 1.00 84.81 110 HIS A O 1
ATOM 903 N N . THR A 1 111 ? -4.563 6.218 35.056 1.00 84.69 111 THR A N 1
ATOM 904 C CA . THR A 1 111 ? -3.389 6.431 35.921 1.00 84.69 111 THR A CA 1
ATOM 905 C C . THR A 1 111 ? -3.658 7.297 37.150 1.00 84.69 111 THR A C 1
ATOM 907 O O . THR A 1 111 ? -2.862 7.266 38.085 1.00 84.69 111 THR A O 1
ATOM 910 N N . GLN A 1 112 ? -4.772 8.033 37.174 1.00 81.75 112 GLN A N 1
ATOM 911 C CA . GLN A 1 112 ? -5.180 8.862 38.311 1.00 81.75 112 GLN A CA 1
ATOM 912 C C . GLN A 1 112 ? -5.930 8.072 39.398 1.00 81.75 112 GLN A C 1
ATOM 914 O O . GLN A 1 112 ? -6.188 8.617 40.470 1.00 81.75 112 GLN A O 1
ATOM 919 N N . LEU A 1 113 ? -6.268 6.798 39.157 1.00 77.38 113 LEU A N 1
ATOM 920 C CA . LEU A 1 113 ? -6.900 5.939 40.160 1.00 77.38 113 LEU A CA 1
ATOM 921 C C . LEU A 1 113 ? -5.934 5.558 41.289 1.00 77.38 113 LEU A C 1
ATOM 923 O O . LEU A 1 113 ? -4.733 5.422 41.080 1.00 77.38 113 LEU A O 1
ATOM 927 N N . GLU A 1 114 ? -6.472 5.288 42.483 1.00 62.53 114 GLU A N 1
ATOM 928 C CA . GLU A 1 114 ? -5.669 4.899 43.654 1.00 62.53 114 GLU A CA 1
ATOM 929 C C . GLU A 1 114 ? -4.879 3.589 43.445 1.00 62.53 114 GLU A C 1
ATOM 931 O O . GLU A 1 114 ? -3.823 3.410 44.046 1.00 62.53 114 GLU A O 1
ATOM 936 N N . ASN A 1 115 ? -5.341 2.689 42.558 1.00 64.00 115 ASN A N 1
ATOM 937 C CA . ASN A 1 115 ? -4.683 1.409 42.245 1.00 64.00 115 ASN A CA 1
ATOM 938 C C . ASN A 1 115 ? -4.618 1.098 40.726 1.00 64.00 115 ASN A C 1
ATOM 940 O O . ASN A 1 115 ? -5.270 0.162 40.252 1.00 64.00 115 ASN A O 1
ATOM 944 N N . PRO A 1 116 ? -3.775 1.795 39.938 1.00 62.97 116 PRO A N 1
ATOM 945 C CA . PRO A 1 116 ? -3.737 1.658 38.474 1.00 62.97 116 PRO A CA 1
ATOM 946 C C . PRO A 1 116 ? -3.222 0.302 37.970 1.00 62.97 116 PRO A C 1
ATOM 948 O O . PRO A 1 116 ? -3.389 -0.032 36.801 1.00 62.97 116 PRO A O 1
ATOM 951 N N . ARG A 1 117 ? -2.549 -0.478 38.828 1.00 61.47 117 ARG A N 1
ATOM 952 C CA . ARG A 1 117 ? -1.905 -1.750 38.450 1.00 61.47 117 ARG A CA 1
ATOM 953 C C . ARG A 1 117 ? -2.865 -2.941 38.386 1.00 61.47 117 ARG A C 1
ATOM 955 O O . ARG A 1 117 ? -2.461 -3.991 37.899 1.00 61.47 117 ARG A O 1
ATOM 962 N N . VAL A 1 118 ? -4.086 -2.798 38.905 1.00 56.19 118 VAL A N 1
ATOM 963 C CA . VAL A 1 118 ? -5.061 -3.900 39.019 1.00 56.19 118 VAL A CA 1
ATOM 964 C C . VAL A 1 118 ? -6.180 -3.783 37.982 1.00 56.19 118 VAL A C 1
ATOM 966 O O . VAL A 1 118 ? -6.651 -4.797 37.478 1.00 56.19 118 VAL A O 1
ATOM 969 N N . ALA A 1 119 ? -6.589 -2.562 37.636 1.00 62.97 119 ALA A N 1
ATOM 970 C CA . ALA A 1 119 ? -7.660 -2.318 36.674 1.00 62.97 119 ALA A CA 1
ATOM 971 C C . ALA A 1 119 ? -7.111 -2.092 35.253 1.00 62.97 119 ALA A C 1
ATOM 973 O O . ALA A 1 119 ? -5.976 -1.653 35.071 1.00 62.97 119 ALA A O 1
ATOM 974 N N . SER A 1 120 ? -7.924 -2.385 34.238 1.00 77.25 120 SER A N 1
ATOM 975 C CA . SER A 1 120 ? -7.641 -2.030 32.843 1.00 77.25 120 SER A CA 1
ATOM 976 C C . SER A 1 120 ? -8.294 -0.681 32.522 1.00 77.25 120 SER A C 1
ATOM 978 O O . SER A 1 120 ? -9.405 -0.436 32.998 1.00 77.25 120 SER A O 1
ATOM 980 N N . PRO A 1 121 ? -7.720 0.158 31.639 1.00 77.88 121 PRO A N 1
ATOM 981 C CA . PRO A 1 121 ? -8.412 1.355 31.150 1.00 77.88 121 PRO A CA 1
ATOM 982 C C . PRO A 1 121 ? -9.803 1.049 30.561 1.00 77.88 121 PRO A C 1
ATOM 984 O O . PRO A 1 121 ? -10.698 1.886 30.577 1.00 77.88 121 PRO A O 1
ATOM 987 N N . THR A 1 122 ? -10.014 -0.179 30.075 1.00 82.12 122 THR A N 1
ATOM 988 C CA . THR A 1 122 ? -11.304 -0.646 29.532 1.00 82.12 122 THR A CA 1
ATOM 989 C C . THR A 1 122 ? -12.358 -0.974 30.596 1.00 82.12 122 THR A C 1
ATOM 991 O O . THR A 1 122 ? -13.538 -1.041 30.270 1.00 82.12 122 THR A O 1
ATOM 994 N N . THR A 1 123 ? -11.964 -1.158 31.858 1.00 85.81 123 THR A N 1
ATOM 995 C CA . THR A 1 123 ? -12.882 -1.445 32.980 1.00 85.81 123 THR A CA 1
ATOM 996 C C . THR A 1 123 ? -13.380 -0.183 33.686 1.00 85.81 123 THR A C 1
ATOM 998 O O . THR A 1 123 ? -14.083 -0.273 34.685 1.00 85.81 123 THR A O 1
ATOM 1001 N N . LEU A 1 124 ? -12.999 1.001 33.194 1.00 87.25 124 LEU A N 1
ATOM 1002 C CA . LEU A 1 124 ? -13.423 2.272 33.768 1.00 87.25 124 LEU A CA 1
ATOM 1003 C C . LEU A 1 124 ? -14.921 2.505 33.555 1.00 87.25 124 LEU A C 1
ATOM 1005 O O . LEU A 1 124 ? -15.440 2.335 32.450 1.00 87.25 124 LEU A O 1
ATOM 1009 N N . THR A 1 125 ? -15.581 2.966 34.612 1.00 91.38 125 THR A N 1
ATOM 1010 C CA . THR A 1 125 ? -16.925 3.541 34.577 1.00 91.38 125 THR A CA 1
ATOM 1011 C C . THR A 1 125 ? -16.809 5.055 34.668 1.00 91.38 125 THR A C 1
ATOM 1013 O O . THR A 1 125 ? -16.221 5.567 35.622 1.00 91.38 125 THR A O 1
ATOM 1016 N N . LEU A 1 126 ? -17.322 5.772 33.671 1.00 92.31 126 LEU A N 1
ATOM 1017 C CA . LEU A 1 126 ? -17.182 7.224 33.575 1.00 92.31 126 LEU A CA 1
ATOM 1018 C C . LEU A 1 126 ? -18.530 7.919 33.743 1.00 92.31 126 LEU A C 1
ATOM 1020 O O . LEU A 1 126 ? -19.511 7.526 33.114 1.00 92.31 126 LEU A O 1
ATOM 1024 N N . ASP A 1 127 ? -18.553 8.984 34.541 1.00 93.50 127 ASP A N 1
ATOM 1025 C CA . ASP A 1 127 ? -19.652 9.947 34.535 1.00 93.50 127 ASP A CA 1
ATOM 1026 C C . ASP A 1 127 ? -19.698 10.726 33.209 1.00 93.50 127 ASP A C 1
ATOM 1028 O O . ASP A 1 127 ? -18.769 10.694 32.393 1.00 93.50 127 ASP A O 1
ATOM 1032 N N . LYS A 1 128 ? -20.775 11.483 33.015 1.00 93.50 128 LYS A N 1
ATOM 1033 C CA . LYS A 1 128 ? -21.019 12.274 31.808 1.00 93.50 128 LYS A CA 1
ATOM 1034 C C . LYS A 1 128 ? -19.902 13.252 31.451 1.00 93.50 128 LYS A C 1
ATOM 1036 O O . LYS A 1 128 ? -19.496 13.331 30.294 1.00 93.50 128 LYS A O 1
ATOM 1041 N N . THR A 1 129 ? -19.380 13.988 32.425 1.00 93.69 129 THR A N 1
ATOM 1042 C CA . THR A 1 129 ? -18.329 14.991 32.196 1.00 93.69 129 THR A CA 1
ATOM 1043 C C . THR A 1 129 ? -17.018 14.310 31.815 1.00 93.69 129 THR A C 1
ATOM 1045 O O . THR A 1 129 ? -16.349 14.706 30.858 1.00 93.69 129 THR A O 1
ATOM 1048 N N . SER A 1 130 ? -16.683 13.245 32.539 1.00 93.25 130 SER A N 1
ATOM 1049 C CA . SER A 1 130 ? -15.515 12.404 32.304 1.00 93.25 130 SER A CA 1
ATOM 1050 C C . SER A 1 130 ? -15.544 11.754 30.919 1.00 93.25 130 SER A C 1
ATOM 1052 O O . SER A 1 130 ? -14.549 11.808 30.196 1.00 93.25 130 SER A O 1
ATOM 1054 N N . PHE A 1 131 ? -16.689 11.201 30.514 1.00 94.62 131 PHE A N 1
ATOM 1055 C CA . PHE A 1 131 ? -16.881 10.594 29.199 1.00 94.62 131 PHE A CA 1
ATOM 1056 C C . PHE A 1 131 ? -16.699 11.606 28.063 1.00 94.62 131 PHE A C 1
ATOM 1058 O O . PHE A 1 131 ? -15.924 11.352 27.141 1.00 94.62 131 PHE A O 1
ATOM 1065 N N . LYS A 1 132 ? -17.336 12.784 28.159 1.00 94.75 132 LYS A N 1
ATOM 1066 C CA . LYS A 1 132 ? -17.182 13.851 27.157 1.00 94.75 132 LYS A CA 1
ATOM 1067 C C . LYS A 1 132 ? -15.721 14.241 26.966 1.00 94.75 132 LYS A C 1
ATOM 1069 O O . LYS A 1 132 ? -15.247 14.294 25.835 1.00 94.75 132 LYS A O 1
ATOM 1074 N N . ARG A 1 133 ? -14.988 14.434 28.069 1.00 94.06 133 ARG A N 1
ATOM 1075 C CA . ARG A 1 133 ? -13.555 14.758 28.035 1.00 94.06 133 ARG A CA 1
ATOM 1076 C C . ARG A 1 133 ? -12.735 13.684 27.319 1.00 94.06 133 ARG A C 1
ATOM 1078 O O . ARG A 1 133 ? -11.796 14.015 26.610 1.00 94.06 133 ARG A O 1
ATOM 1085 N N . VAL A 1 134 ? -13.079 12.410 27.496 1.00 94.19 134 VAL A N 1
ATOM 1086 C CA . VAL A 1 134 ? -12.356 11.297 26.868 1.00 94.19 134 VAL A CA 1
ATOM 1087 C C . VAL A 1 134 ? -12.566 11.266 25.353 1.00 94.19 134 VAL A C 1
ATOM 1089 O O . VAL A 1 134 ? -11.598 11.068 24.622 1.00 94.19 134 VAL A O 1
ATOM 1092 N N . ILE A 1 135 ? -13.791 11.497 24.871 1.00 95.06 135 ILE A N 1
ATOM 1093 C CA . ILE A 1 135 ? -14.125 11.342 23.444 1.00 95.06 135 ILE A CA 1
ATOM 1094 C C . ILE A 1 135 ? -13.958 12.617 22.603 1.00 95.06 135 ILE A C 1
ATOM 1096 O O . ILE A 1 135 ? -13.949 12.514 21.377 1.00 95.06 135 ILE A O 1
ATOM 1100 N N . GLN A 1 136 ? -13.846 13.798 23.226 1.00 93.94 136 GLN A N 1
ATOM 1101 C CA . GLN A 1 136 ? -13.944 15.107 22.555 1.00 93.94 136 GLN A CA 1
ATOM 1102 C C . GLN A 1 136 ? -13.039 15.242 21.320 1.00 93.94 136 GLN A C 1
ATOM 1104 O O . GLN A 1 136 ? -13.486 15.690 20.266 1.00 93.94 136 GLN A O 1
ATOM 1109 N N . ASP A 1 137 ? -11.789 14.784 21.410 1.00 95.44 137 ASP A N 1
ATOM 1110 C CA . ASP A 1 137 ? -10.786 14.971 20.357 1.00 95.44 137 ASP A CA 1
ATOM 1111 C C . ASP A 1 137 ? -11.031 14.055 19.149 1.00 95.44 137 ASP A C 1
ATOM 1113 O O . ASP A 1 137 ? -10.481 14.256 18.064 1.00 95.44 137 ASP A O 1
ATOM 1117 N N . ASN A 1 138 ? -11.855 13.017 19.317 1.00 96.00 138 ASN A N 1
ATOM 1118 C CA . ASN A 1 138 ? -12.146 12.013 18.295 1.00 96.00 138 ASN A CA 1
ATOM 1119 C C . ASN A 1 138 ? -13.656 11.875 18.024 1.00 96.00 138 ASN A C 1
ATOM 1121 O O . ASN A 1 138 ? -14.091 10.911 17.392 1.00 96.00 138 ASN A O 1
ATOM 1125 N N . ILE A 1 139 ? -14.463 12.853 18.452 1.00 94.69 139 ILE A N 1
ATOM 1126 C CA . ILE A 1 139 ? -15.929 12.783 18.403 1.00 94.69 139 ILE A CA 1
ATOM 1127 C C . ILE A 1 139 ? -16.476 12.557 16.992 1.00 94.69 139 ILE A C 1
ATOM 1129 O O . ILE A 1 139 ? -17.437 11.816 16.819 1.00 94.69 139 ILE A O 1
ATOM 1133 N N . ILE A 1 140 ? -15.850 13.142 15.968 1.00 94.75 140 ILE A N 1
ATOM 1134 C CA . ILE A 1 140 ? -16.333 13.051 14.584 1.00 94.75 140 ILE A CA 1
ATOM 1135 C C . ILE A 1 140 ? -16.274 11.604 14.081 1.00 94.75 140 ILE A C 1
ATOM 1137 O O . ILE A 1 140 ? -17.262 11.096 13.556 1.00 94.75 140 ILE A O 1
ATOM 1141 N N . ILE A 1 141 ? -15.137 10.920 14.253 1.00 96.38 141 ILE A N 1
ATOM 1142 C CA . ILE A 1 141 ? -14.988 9.530 13.799 1.00 96.38 141 ILE A CA 1
ATOM 1143 C C . ILE A 1 141 ? -15.822 8.572 14.653 1.00 96.38 141 ILE A C 1
ATOM 1145 O O . ILE A 1 141 ? -16.474 7.690 14.104 1.00 96.38 141 ILE A O 1
ATOM 1149 N N . ILE A 1 142 ? -15.857 8.790 15.970 1.00 96.50 142 ILE A N 1
ATOM 1150 C CA . ILE A 1 142 ? -16.671 8.010 16.909 1.00 96.50 142 ILE A CA 1
ATOM 1151 C C . ILE A 1 142 ? -18.156 8.121 16.547 1.00 96.50 142 ILE A C 1
ATOM 1153 O O . ILE A 1 142 ? -18.850 7.112 16.463 1.00 96.50 142 ILE A O 1
ATOM 1157 N N . SER A 1 143 ? -18.642 9.338 16.291 1.00 95.06 143 SER A N 1
ATOM 1158 C CA . SER A 1 143 ? -20.034 9.579 15.916 1.00 95.06 143 SER A CA 1
ATOM 1159 C C . SER A 1 143 ? -20.377 8.912 14.588 1.00 95.06 143 SER A C 1
ATOM 1161 O O . SER A 1 143 ? -21.403 8.244 14.502 1.00 95.06 143 SER A O 1
ATOM 1163 N N . ARG A 1 144 ? -19.511 9.029 13.572 1.00 95.88 144 ARG A N 1
ATOM 1164 C CA . ARG A 1 144 ? -19.727 8.362 12.279 1.00 95.88 144 ARG A CA 1
ATOM 1165 C C . ARG A 1 144 ? -19.789 6.839 12.419 1.00 95.88 144 ARG A C 1
ATOM 1167 O O . ARG A 1 144 ? -20.667 6.227 11.821 1.00 95.88 144 ARG A O 1
ATOM 1174 N N . ALA A 1 145 ? -18.903 6.257 13.228 1.00 95.81 145 ALA A N 1
ATOM 1175 C CA . ALA A 1 145 ? -18.870 4.823 13.500 1.00 95.81 145 ALA A CA 1
ATOM 1176 C C . ALA A 1 145 ? -20.174 4.330 14.143 1.00 95.81 145 ALA A C 1
ATOM 1178 O O . ALA A 1 145 ? -20.829 3.438 13.618 1.00 95.81 145 ALA A O 1
ATOM 1179 N N . LEU A 1 146 ? -20.580 4.954 15.253 1.00 94.31 146 LEU A N 1
ATOM 1180 C CA . LEU A 1 146 ? -21.727 4.513 16.057 1.00 94.31 146 LEU A CA 1
ATOM 1181 C C . LEU A 1 146 ? -23.086 4.857 15.433 1.00 94.31 146 LEU A C 1
ATOM 1183 O O . LEU A 1 146 ? -24.109 4.331 15.856 1.00 94.31 146 LEU A O 1
ATOM 1187 N N . ARG A 1 147 ? -23.110 5.742 14.433 1.00 92.81 147 ARG A N 1
ATOM 1188 C CA . ARG A 1 147 ? -24.313 6.101 13.666 1.00 92.81 147 ARG A CA 1
ATOM 1189 C C . ARG A 1 147 ? -24.397 5.385 12.319 1.00 92.81 147 ARG A C 1
ATOM 1191 O O . ARG A 1 147 ? -25.176 5.820 11.475 1.00 92.81 147 ARG A O 1
ATOM 1198 N N . HIS A 1 148 ? -23.579 4.354 12.091 1.00 93.12 148 HIS A N 1
ATOM 1199 C CA . HIS A 1 148 ? -23.593 3.571 10.851 1.00 93.12 148 HIS A CA 1
ATOM 1200 C C . HIS A 1 148 ? -23.339 4.433 9.592 1.00 93.12 148 HIS A C 1
ATOM 1202 O O . HIS A 1 148 ? -23.879 4.187 8.519 1.00 93.12 148 HIS A O 1
ATOM 1208 N N . GLN A 1 149 ? -22.501 5.474 9.716 1.00 95.88 149 GLN A N 1
ATOM 1209 C CA . GLN A 1 149 ? -22.159 6.421 8.636 1.00 95.88 149 GLN A CA 1
ATOM 1210 C C . GLN A 1 149 ? -20.806 6.121 7.971 1.00 95.88 149 GLN A C 1
ATOM 1212 O O . GLN A 1 149 ? -20.195 7.000 7.342 1.00 95.88 149 GLN A O 1
ATOM 1217 N N . PHE A 1 150 ? -20.296 4.908 8.159 1.00 97.88 150 PHE A N 1
ATOM 1218 C CA . PHE A 1 150 ? -19.199 4.397 7.351 1.00 97.88 150 PHE A CA 1
ATOM 1219 C C . PHE A 1 150 ? -19.708 3.831 6.034 1.00 97.88 150 PHE A C 1
ATOM 1221 O O . PHE A 1 150 ? -20.883 3.509 5.885 1.00 97.88 150 PHE A O 1
ATOM 1228 N N . VAL A 1 151 ? -18.798 3.726 5.068 1.00 98.12 151 VAL A N 1
ATOM 1229 C CA . VAL A 1 151 ? -19.069 3.211 3.724 1.00 98.12 151 VAL A CA 1
ATOM 1230 C C . VAL A 1 151 ? -19.699 1.816 3.737 1.00 98.12 151 VAL A C 1
ATOM 1232 O O . VAL A 1 151 ? -20.482 1.503 2.844 1.00 98.12 151 VAL A O 1
ATOM 1235 N N . ILE A 1 152 ? -19.389 0.997 4.748 1.00 97.88 152 ILE A N 1
ATOM 1236 C CA . ILE A 1 152 ? -20.043 -0.286 5.017 1.00 97.88 152 ILE A CA 1
ATOM 1237 C C . ILE A 1 152 ? -20.706 -0.186 6.401 1.00 97.88 152 ILE A C 1
ATOM 1239 O O . ILE A 1 152 ? -20.016 -0.362 7.407 1.00 97.88 152 ILE A O 1
ATOM 1243 N N . PRO A 1 153 ? -22.011 0.137 6.466 1.00 95.94 153 PRO A N 1
ATOM 1244 C CA . PRO A 1 153 ? -22.760 0.251 7.720 1.00 95.94 153 PRO A CA 1
ATOM 1245 C C . PRO A 1 153 ? -22.778 -1.052 8.531 1.00 95.94 153 PRO A C 1
ATOM 1247 O O . PRO A 1 153 ? -22.338 -1.075 9.679 1.00 95.94 153 PRO A O 1
ATOM 1250 N N . GLU A 1 154 ? -23.194 -2.149 7.896 1.00 96.00 154 GLU A N 1
ATOM 1251 C CA . GLU A 1 154 ? -23.316 -3.473 8.517 1.00 96.00 154 GLU A CA 1
ATOM 1252 C C . GLU A 1 154 ? -22.001 -4.247 8.372 1.00 96.00 154 GLU A C 1
ATOM 1254 O O . GLU A 1 154 ? -21.862 -5.178 7.577 1.00 96.00 154 GLU A O 1
ATOM 1259 N N . TRP A 1 155 ? -20.980 -3.786 9.100 1.00 97.19 155 TRP A N 1
ATOM 1260 C CA . TRP A 1 155 ? -19.625 -4.336 9.008 1.00 97.19 155 TRP A CA 1
ATOM 1261 C C . TRP A 1 155 ? -19.558 -5.820 9.374 1.00 97.19 155 TRP A C 1
ATOM 1263 O O . TRP A 1 155 ? -18.840 -6.574 8.721 1.00 97.19 155 TRP A O 1
ATOM 1273 N N . HIS A 1 156 ? -20.310 -6.243 10.393 1.00 95.00 156 HIS A N 1
ATOM 1274 C CA . HIS A 1 156 ? -20.318 -7.631 10.846 1.00 95.00 156 HIS A CA 1
ATOM 1275 C C . HIS A 1 156 ? -20.799 -8.578 9.741 1.00 95.00 156 HIS A C 1
ATOM 1277 O O . HIS A 1 156 ? -20.027 -9.437 9.316 1.00 95.00 156 HIS A O 1
ATOM 1283 N N . ASP A 1 157 ? -21.995 -8.337 9.203 1.00 96.69 157 ASP A N 1
ATOM 1284 C CA . ASP A 1 157 ? -22.578 -9.110 8.103 1.00 96.69 157 ASP A CA 1
ATOM 1285 C C . ASP A 1 157 ? -21.644 -9.139 6.887 1.00 96.69 157 ASP A C 1
ATOM 1287 O O . ASP A 1 157 ? -21.411 -10.184 6.283 1.00 96.69 157 ASP A O 1
ATOM 1291 N N . PHE A 1 158 ? -21.032 -7.997 6.546 1.00 98.00 158 PHE A N 1
ATOM 1292 C CA . PHE A 1 158 ? -20.040 -7.933 5.474 1.00 98.00 158 PHE A CA 1
ATOM 1293 C C . PHE A 1 158 ? -18.856 -8.879 5.727 1.00 98.00 158 PHE A C 1
ATOM 1295 O O . PHE A 1 158 ? -18.434 -9.593 4.816 1.00 98.00 158 PHE A O 1
ATOM 1302 N N . THR A 1 159 ? -18.318 -8.907 6.948 1.00 98.00 159 THR A N 1
ATOM 1303 C CA . THR A 1 159 ? -17.192 -9.789 7.283 1.00 98.00 159 THR A CA 1
ATOM 1304 C C . THR A 1 159 ? -17.558 -11.271 7.295 1.00 98.00 159 THR A C 1
ATOM 1306 O O . THR A 1 159 ? -16.698 -12.080 6.954 1.00 98.00 159 THR A O 1
ATOM 1309 N N . GLU A 1 160 ? -18.813 -11.633 7.584 1.00 98.00 160 GLU A N 1
ATOM 1310 C CA . GLU A 1 160 ? -19.285 -13.021 7.464 1.00 98.00 160 GLU A CA 1
ATOM 1311 C C . GLU A 1 160 ? -19.208 -13.514 6.011 1.00 98.00 160 GLU A C 1
ATOM 1313 O O . GLU A 1 160 ? -18.707 -14.610 5.755 1.00 98.00 160 GLU A O 1
ATOM 1318 N N . TYR A 1 161 ? -19.581 -12.678 5.034 1.00 98.12 161 TYR A N 1
ATOM 1319 C CA . TYR A 1 161 ? -19.402 -13.015 3.615 1.00 98.12 161 TYR A CA 1
ATOM 1320 C C . TYR A 1 161 ? -17.924 -13.152 3.224 1.00 98.12 161 TYR A C 1
ATOM 1322 O O . TYR A 1 161 ? -17.561 -14.041 2.453 1.00 98.12 161 TYR A O 1
ATOM 1330 N N . ILE A 1 162 ? -17.045 -12.288 3.749 1.00 98.38 162 ILE A N 1
ATOM 1331 C CA . ILE A 1 162 ? -15.598 -12.409 3.501 1.00 98.38 162 ILE A CA 1
ATOM 1332 C C . ILE A 1 162 ? -15.056 -13.720 4.078 1.00 98.38 162 ILE A C 1
ATOM 1334 O O . ILE A 1 162 ? -14.227 -14.369 3.437 1.00 98.38 162 ILE A O 1
ATOM 1338 N N . GLU A 1 163 ? -15.526 -14.129 5.256 1.00 98.38 163 GLU A N 1
ATOM 1339 C CA . GLU A 1 163 ? -15.171 -15.412 5.853 1.00 98.38 163 GLU A CA 1
ATOM 1340 C C . GLU A 1 163 ? -15.662 -16.594 5.000 1.00 98.38 163 GLU A C 1
ATOM 1342 O O . GLU A 1 163 ? -14.885 -17.514 4.727 1.00 98.38 163 GLU A O 1
ATOM 1347 N N . GLU A 1 164 ? -16.899 -16.555 4.499 1.00 98.06 164 GLU A N 1
ATOM 1348 C CA . GLU A 1 164 ? -17.422 -17.572 3.580 1.00 98.06 164 GLU A CA 1
ATOM 1349 C C . GLU A 1 164 ? -16.541 -17.699 2.324 1.00 98.06 164 GLU A C 1
ATOM 1351 O O . GLU A 1 164 ? -16.111 -18.801 1.961 1.00 98.06 164 GLU A O 1
ATOM 1356 N N . PHE A 1 165 ? -16.192 -16.573 1.691 1.00 97.75 165 PHE A N 1
ATOM 1357 C CA . PHE A 1 165 ? -15.306 -16.562 0.525 1.00 97.75 165 PHE A CA 1
ATOM 1358 C C . PHE A 1 165 ? -13.906 -17.065 0.855 1.00 97.75 165 PHE A C 1
ATOM 1360 O O . PHE A 1 165 ? -13.314 -17.799 0.059 1.00 97.75 165 PHE A O 1
ATOM 1367 N N . TYR A 1 166 ? -13.371 -16.708 2.022 1.00 98.25 166 TYR A N 1
ATOM 1368 C CA . TYR A 1 166 ? -12.078 -17.198 2.475 1.00 98.25 166 TYR A CA 1
ATOM 1369 C C . TYR A 1 166 ? -12.071 -18.728 2.546 1.00 98.25 166 TYR A C 1
ATOM 1371 O O . TYR A 1 166 ? -11.168 -19.348 1.977 1.00 98.25 166 TYR A O 1
ATOM 1379 N N . TRP A 1 167 ? -13.075 -19.343 3.179 1.00 97.69 167 TRP A N 1
ATOM 1380 C CA . TRP A 1 167 ? -13.159 -20.800 3.310 1.00 97.69 167 TRP A CA 1
ATOM 1381 C C . TRP A 1 167 ? -13.442 -21.496 1.977 1.00 97.69 167 TRP A C 1
ATOM 1383 O O . TRP A 1 167 ? -12.826 -22.525 1.692 1.00 97.69 167 TRP A O 1
ATOM 1393 N N . SER A 1 168 ? -14.294 -20.912 1.128 1.00 96.94 168 SER A N 1
ATOM 1394 C CA . SER A 1 168 ? -14.554 -21.419 -0.224 1.00 96.94 168 SER A CA 1
ATOM 1395 C C . SER A 1 168 ? -13.286 -21.421 -1.085 1.00 96.94 168 SER A C 1
ATOM 1397 O O . SER A 1 168 ? -13.007 -22.393 -1.787 1.00 96.94 168 SER A O 1
ATOM 1399 N N . CYS A 1 169 ? -12.489 -20.351 -1.030 1.00 96.94 169 CYS A N 1
ATOM 1400 C CA . CYS A 1 169 ? -11.260 -20.224 -1.815 1.00 96.94 169 CYS A CA 1
ATOM 1401 C C . CYS A 1 169 ? -10.095 -21.034 -1.236 1.00 96.94 169 CYS A C 1
ATOM 1403 O O . CYS A 1 169 ? -9.269 -21.528 -2.000 1.00 96.94 169 CYS A O 1
ATOM 1405 N N . LYS A 1 170 ? -10.036 -21.232 0.088 1.00 95.94 170 LYS A N 1
ATOM 1406 C CA . LYS A 1 170 ? -8.968 -22.004 0.747 1.00 95.94 170 LYS A CA 1
ATOM 1407 C C . LYS A 1 170 ? -8.881 -23.453 0.253 1.00 95.94 170 LYS A C 1
ATOM 1409 O O . LYS A 1 170 ? -7.810 -24.050 0.292 1.00 95.94 170 LYS A O 1
ATOM 1414 N N . GLY A 1 171 ? -9.987 -24.018 -0.238 1.00 93.19 171 GLY A N 1
ATOM 1415 C CA . GLY A 1 171 ? -10.010 -25.355 -0.839 1.00 93.19 171 GLY A CA 1
ATOM 1416 C C . GLY A 1 171 ? -9.264 -25.470 -2.177 1.00 93.19 171 GLY A C 1
ATOM 1417 O O . GLY A 1 171 ? -8.981 -26.583 -2.621 1.00 93.19 171 GLY A O 1
ATOM 1418 N N . ALA A 1 172 ? -8.923 -24.354 -2.829 1.00 94.62 172 ALA A N 1
ATOM 1419 C CA . ALA A 1 172 ? -8.214 -24.347 -4.104 1.00 94.62 172 ALA A CA 1
ATOM 1420 C C . ALA A 1 172 ? -6.699 -24.555 -3.911 1.00 94.62 172 ALA A C 1
ATOM 1422 O O . ALA A 1 172 ? -5.919 -23.611 -3.900 1.00 94.62 172 ALA A O 1
ATOM 1423 N N . THR A 1 173 ? -6.265 -25.813 -3.823 1.00 94.19 173 THR A N 1
ATOM 1424 C CA . THR A 1 173 ? -4.856 -26.207 -3.593 1.00 94.19 173 THR A CA 1
ATOM 1425 C C . THR A 1 173 ? -4.003 -26.306 -4.867 1.00 94.19 173 THR A C 1
ATOM 1427 O O . THR A 1 173 ? -2.912 -26.879 -4.867 1.00 94.19 173 THR A O 1
ATOM 1430 N N . GLY A 1 174 ? -4.503 -25.781 -5.989 1.00 93.50 174 GLY A N 1
ATOM 1431 C CA . GLY A 1 174 ? -3.795 -25.775 -7.269 1.00 93.50 174 GLY A CA 1
ATOM 1432 C C . GLY A 1 174 ? -2.672 -24.732 -7.348 1.00 93.50 174 GLY A C 1
ATOM 1433 O O . GLY A 1 174 ? -2.481 -23.905 -6.465 1.00 93.50 174 GLY A O 1
ATOM 1434 N N . GLY A 1 175 ? -1.946 -24.730 -8.470 1.00 94.19 175 GLY A N 1
ATOM 1435 C CA . GLY A 1 175 ? -0.877 -23.763 -8.739 1.00 94.19 175 GLY A CA 1
ATOM 1436 C C . GLY A 1 175 ? 0.521 -24.263 -8.368 1.00 94.19 175 GLY A C 1
ATOM 1437 O O . GLY A 1 175 ? 0.738 -25.439 -8.082 1.00 94.19 175 GLY A O 1
ATOM 1438 N N . LYS A 1 176 ? 1.513 -23.372 -8.464 1.00 94.69 176 LYS A N 1
ATOM 1439 C CA . LYS A 1 176 ? 2.913 -23.676 -8.146 1.00 94.69 176 LYS A CA 1
ATOM 1440 C C . LYS A 1 176 ? 3.589 -22.452 -7.545 1.00 94.69 176 LYS A C 1
ATOM 1442 O O . LYS A 1 176 ? 3.566 -21.382 -8.149 1.00 94.69 176 LYS A O 1
ATOM 1447 N N . VAL A 1 177 ? 4.241 -22.641 -6.399 1.00 94.94 177 VAL A N 1
ATOM 1448 C CA . VAL A 1 177 ? 5.065 -21.609 -5.756 1.00 94.94 177 VAL A CA 1
ATOM 1449 C C . VAL A 1 177 ? 6.157 -21.141 -6.721 1.00 94.94 177 VAL A C 1
ATOM 1451 O O . VAL A 1 177 ? 6.812 -21.951 -7.388 1.00 94.94 177 VAL A O 1
ATOM 1454 N N . ALA A 1 178 ? 6.355 -19.826 -6.799 1.00 92.12 178 ALA A N 1
ATOM 1455 C CA . ALA A 1 178 ? 7.419 -19.238 -7.597 1.00 92.12 178 ALA A CA 1
ATOM 1456 C C . ALA A 1 178 ? 8.783 -19.744 -7.108 1.00 92.12 178 ALA A C 1
ATOM 1458 O O . ALA A 1 178 ? 9.151 -19.568 -5.951 1.00 92.12 178 ALA A O 1
ATOM 1459 N N . SER A 1 179 ? 9.536 -20.387 -8.000 1.00 92.19 179 SER A N 1
ATOM 1460 C CA . SER A 1 179 ? 10.769 -21.096 -7.637 1.00 92.19 179 SER A CA 1
ATOM 1461 C C . SER A 1 179 ? 11.981 -20.681 -8.473 1.00 92.19 179 SER A C 1
ATOM 1463 O O . SER A 1 179 ? 12.943 -21.438 -8.565 1.00 92.19 179 SER A O 1
ATOM 1465 N N . TYR A 1 180 ? 11.915 -19.528 -9.145 1.00 90.25 180 TYR A N 1
ATOM 1466 C CA . TYR A 1 180 ? 13.017 -19.025 -9.974 1.00 90.25 180 TYR A CA 1
ATOM 1467 C C . TYR A 1 180 ? 14.130 -18.372 -9.137 1.00 90.25 180 TYR A C 1
ATOM 1469 O O . TYR A 1 180 ? 15.264 -18.309 -9.598 1.00 90.25 180 TYR A O 1
ATOM 1477 N N . ILE A 1 181 ? 13.831 -17.969 -7.893 1.00 90.81 181 ILE A N 1
ATOM 1478 C CA . ILE A 1 181 ? 14.825 -17.618 -6.871 1.00 90.81 181 ILE A CA 1
ATOM 1479 C C . ILE A 1 181 ? 14.586 -18.404 -5.568 1.00 90.81 181 ILE A C 1
ATOM 1481 O O . ILE A 1 181 ? 13.435 -18.720 -5.243 1.00 90.81 181 ILE A O 1
ATOM 1485 N N . PRO A 1 182 ? 15.642 -18.707 -4.783 1.00 91.19 182 PRO A N 1
ATOM 1486 C CA . PRO A 1 182 ? 15.523 -19.512 -3.565 1.00 91.19 182 PRO A CA 1
ATOM 1487 C C . PRO A 1 182 ? 14.618 -18.910 -2.486 1.00 91.19 182 PRO A C 1
ATOM 1489 O O . PRO A 1 182 ? 13.997 -19.647 -1.730 1.00 91.19 182 PRO A O 1
ATOM 1492 N N . GLN A 1 183 ? 14.544 -17.582 -2.386 1.00 91.75 183 GLN A N 1
ATOM 1493 C CA . GLN A 1 183 ? 13.778 -16.878 -1.355 1.00 91.75 183 GLN A CA 1
ATOM 1494 C C . GLN A 1 183 ? 12.277 -17.129 -1.513 1.00 91.75 183 GLN A C 1
ATOM 1496 O O . GLN A 1 183 ? 11.606 -17.385 -0.518 1.00 91.75 183 GLN A O 1
ATOM 1501 N N . LEU A 1 184 ? 11.775 -17.129 -2.752 1.00 90.69 184 LEU A N 1
ATOM 1502 C CA . LEU A 1 184 ? 10.364 -17.393 -3.046 1.00 90.69 184 LEU A CA 1
ATOM 1503 C C . LEU A 1 184 ? 10.019 -18.881 -2.915 1.00 90.69 184 LEU A C 1
ATOM 1505 O O . LEU A 1 184 ? 8.950 -19.225 -2.421 1.00 90.69 184 LEU A O 1
ATOM 1509 N N . ALA A 1 185 ? 10.957 -19.769 -3.256 1.00 92.50 185 ALA A N 1
ATOM 1510 C CA . ALA A 1 185 ? 10.760 -21.217 -3.177 1.00 92.50 185 ALA A CA 1
ATOM 1511 C C . ALA A 1 185 ? 10.555 -21.748 -1.743 1.00 92.50 185 ALA A C 1
ATOM 1513 O O . ALA A 1 185 ? 10.182 -22.905 -1.567 1.00 92.50 185 ALA A O 1
ATOM 1514 N N . ARG A 1 186 ? 10.845 -20.934 -0.719 1.00 91.94 186 ARG A N 1
ATOM 1515 C CA . ARG A 1 186 ? 10.748 -21.310 0.700 1.00 91.94 186 ARG A CA 1
ATOM 1516 C C . ARG A 1 186 ? 9.357 -21.117 1.299 1.00 91.94 186 ARG A C 1
ATOM 1518 O O . ARG A 1 186 ? 9.134 -21.606 2.403 1.00 91.94 186 ARG A O 1
ATOM 1525 N N . PHE A 1 187 ? 8.463 -20.385 0.634 1.00 92.31 187 PHE A N 1
ATOM 1526 C CA . PHE A 1 187 ? 7.111 -20.170 1.145 1.00 92.31 187 PHE A CA 1
ATOM 1527 C C . PHE A 1 187 ? 6.275 -21.445 1.025 1.00 92.31 187 PHE A C 1
ATOM 1529 O O . PHE A 1 187 ? 6.378 -22.177 0.038 1.00 92.31 187 PHE A O 1
ATOM 1536 N N . SER A 1 188 ? 5.452 -21.703 2.044 1.00 94.75 188 SER A N 1
ATOM 1537 C CA . SER A 1 188 ? 4.509 -22.818 2.013 1.00 94.75 188 SER A CA 1
ATOM 1538 C C . SER A 1 188 ? 3.417 -22.543 0.974 1.00 94.75 188 SER A C 1
ATOM 1540 O O . SER A 1 188 ? 2.889 -21.428 0.962 1.00 94.75 188 SER A O 1
ATOM 1542 N N . PRO A 1 189 ? 3.036 -23.525 0.135 1.00 94.88 189 PRO A N 1
ATOM 1543 C CA . PRO A 1 189 ? 1.858 -23.400 -0.723 1.00 94.88 189 PRO A CA 1
ATOM 1544 C C . PRO A 1 189 ? 0.553 -23.296 0.082 1.00 94.88 189 PRO A C 1
ATOM 1546 O O . PRO A 1 189 ? -0.450 -22.857 -0.466 1.00 94.88 189 PRO A O 1
ATOM 1549 N N . ASP A 1 190 ? 0.576 -23.673 1.364 1.00 94.56 190 ASP A N 1
ATOM 1550 C CA . ASP A 1 190 ? -0.602 -23.679 2.235 1.00 94.56 190 ASP A CA 1
ATOM 1551 C C . ASP A 1 190 ? -0.868 -22.321 2.906 1.00 94.56 190 ASP A C 1
ATOM 1553 O O . ASP A 1 190 ? -1.879 -22.175 3.593 1.00 94.56 190 ASP A O 1
ATOM 1557 N N . HIS A 1 191 ? 0.030 -21.337 2.742 1.00 95.25 191 HIS A N 1
ATOM 1558 C CA . HIS A 1 191 ? -0.191 -19.996 3.283 1.00 95.25 191 HIS A CA 1
ATOM 1559 C C . HIS A 1 191 ? -1.340 -19.306 2.545 1.00 95.25 191 HIS A C 1
ATOM 1561 O O . HIS A 1 191 ? -1.278 -19.100 1.331 1.00 95.25 191 HIS A O 1
ATOM 1567 N N . TRP A 1 192 ? -2.363 -18.898 3.292 1.00 96.50 192 TRP A N 1
ATOM 1568 C CA . TRP A 1 192 ? -3.536 -18.220 2.749 1.00 96.50 192 TRP A CA 1
ATOM 1569 C C . TRP A 1 192 ? -4.053 -17.181 3.739 1.00 96.50 192 TRP A C 1
ATOM 1571 O O . TRP A 1 192 ? -4.477 -17.515 4.846 1.00 96.50 192 TRP A O 1
ATOM 1581 N N . GLY A 1 193 ? -4.017 -15.911 3.339 1.00 96.62 193 GLY A N 1
ATOM 1582 C CA . GLY A 1 193 ? -4.435 -14.781 4.162 1.00 96.62 193 GLY A CA 1
ATOM 1583 C C . GLY A 1 193 ? -5.246 -13.778 3.353 1.00 96.62 193 GLY A C 1
ATOM 1584 O O . GLY A 1 193 ? -4.945 -13.516 2.189 1.00 96.62 193 GLY A O 1
ATOM 1585 N N . VAL A 1 194 ? -6.277 -13.216 3.979 1.00 97.62 194 VAL A N 1
ATOM 1586 C CA . VAL A 1 194 ? -7.118 -12.160 3.411 1.00 97.62 194 VAL A CA 1
ATOM 1587 C C . VAL A 1 194 ? -7.206 -11.023 4.417 1.00 97.62 194 VAL A C 1
ATOM 1589 O O . VAL A 1 194 ? -7.601 -11.230 5.563 1.00 97.62 194 VAL A O 1
ATOM 1592 N N . ALA A 1 195 ? -6.858 -9.816 3.978 1.00 96.50 195 ALA A N 1
ATOM 1593 C CA . ALA A 1 195 ? -6.987 -8.593 4.756 1.00 96.50 195 ALA A CA 1
ATOM 1594 C C . ALA A 1 195 ? -7.833 -7.573 3.987 1.00 96.50 195 ALA A C 1
ATOM 1596 O O . ALA A 1 195 ? -7.680 -7.400 2.777 1.00 96.50 195 ALA A O 1
ATOM 1597 N N . VAL A 1 196 ? -8.727 -6.890 4.698 1.00 97.31 196 VAL A N 1
ATOM 1598 C CA . VAL A 1 196 ? -9.618 -5.861 4.156 1.00 97.31 196 VAL A CA 1
ATOM 1599 C C . VAL A 1 196 ? -9.425 -4.572 4.945 1.00 97.31 196 VAL A C 1
ATOM 1601 O O . VAL A 1 196 ? -9.352 -4.594 6.174 1.00 97.31 196 VAL A O 1
ATOM 1604 N N . CYS A 1 197 ? -9.363 -3.447 4.235 1.00 97.00 197 CYS A N 1
ATOM 1605 C CA . CYS A 1 197 ? -9.371 -2.104 4.803 1.00 97.00 197 CYS A CA 1
ATOM 1606 C C . CYS A 1 197 ? -10.316 -1.222 3.973 1.00 97.00 197 CYS A C 1
ATOM 1608 O O . CYS A 1 197 ? -10.087 -1.034 2.778 1.00 97.00 197 CYS A O 1
ATOM 1610 N N . SER A 1 198 ? -11.396 -0.717 4.576 1.00 97.81 198 SER A N 1
ATOM 1611 C CA . SER A 1 198 ? -12.323 0.202 3.906 1.00 97.81 198 SER A CA 1
ATOM 1612 C C . SER A 1 198 ? -11.750 1.623 3.854 1.00 97.81 198 SER A C 1
ATOM 1614 O O . SER A 1 198 ? -10.837 1.971 4.605 1.00 97.81 198 SER A O 1
ATOM 1616 N N . VAL A 1 199 ? -12.320 2.488 3.008 1.00 97.06 199 VAL A N 1
ATOM 1617 C CA . VAL A 1 199 ? -11.903 3.904 2.928 1.00 97.06 199 VAL A CA 1
ATOM 1618 C C . VAL A 1 199 ? -12.142 4.682 4.228 1.00 97.06 199 VAL A C 1
ATOM 1620 O O . VAL A 1 199 ? -11.492 5.697 4.463 1.00 97.06 199 VAL A O 1
ATOM 1623 N N . ASP A 1 200 ? -13.036 4.194 5.093 1.00 97.56 200 ASP A N 1
ATOM 1624 C CA . ASP A 1 200 ? -13.274 4.757 6.422 1.00 97.56 200 ASP A CA 1
ATOM 1625 C C . ASP A 1 200 ? -12.369 4.149 7.505 1.00 97.56 200 ASP A C 1
ATOM 1627 O O . ASP A 1 200 ? -12.399 4.608 8.648 1.00 97.56 200 ASP A O 1
ATOM 1631 N N . GLY A 1 201 ? -11.512 3.184 7.158 1.00 96.44 201 GLY A N 1
ATOM 1632 C CA . GLY A 1 201 ? -10.562 2.524 8.057 1.00 96.44 201 GLY A CA 1
ATOM 1633 C C . GLY A 1 201 ? -11.136 1.331 8.823 1.00 96.44 201 GLY A C 1
ATOM 1634 O O . GLY A 1 201 ? -10.542 0.904 9.813 1.00 96.44 201 GLY A O 1
ATOM 1635 N N . GLN A 1 202 ? -12.272 0.786 8.379 1.00 97.94 202 GLN A N 1
ATOM 1636 C CA . GLN A 1 202 ? -12.795 -0.476 8.903 1.00 97.94 202 GLN A CA 1
ATOM 1637 C C . GLN A 1 202 ? -11.891 -1.617 8.433 1.00 97.94 202 GLN A C 1
ATOM 1639 O O . GLN A 1 202 ? -11.543 -1.665 7.251 1.00 97.94 202 GLN A O 1
ATOM 1644 N N . ARG A 1 203 ? -11.472 -2.509 9.336 1.00 97.44 203 ARG A N 1
ATOM 1645 C CA . ARG A 1 203 ? -10.487 -3.556 9.034 1.00 97.44 203 ARG A CA 1
ATOM 1646 C C . ARG A 1 203 ? -10.928 -4.933 9.496 1.00 97.44 203 ARG A C 1
ATOM 1648 O O . ARG A 1 203 ? -11.420 -5.097 10.608 1.00 97.44 203 ARG A O 1
ATOM 1655 N N . PHE A 1 204 ? -10.667 -5.926 8.656 1.00 97.56 204 PHE A N 1
ATOM 1656 C CA . PHE A 1 204 ? -10.901 -7.342 8.927 1.00 97.56 204 PHE A CA 1
ATOM 1657 C C . PHE A 1 204 ? -9.737 -8.152 8.368 1.00 97.56 204 PHE A C 1
ATOM 1659 O O . PHE A 1 204 ? -9.167 -7.787 7.341 1.00 97.56 204 PHE A O 1
ATOM 1666 N N . GLU A 1 205 ? -9.353 -9.213 9.063 1.00 97.06 205 GLU A N 1
ATOM 1667 C CA . GLU A 1 205 ? -8.265 -10.096 8.656 1.00 97.06 205 GLU A CA 1
ATOM 1668 C C . GLU A 1 205 ? -8.610 -11.540 9.018 1.00 97.06 205 GLU A C 1
ATOM 1670 O O . GLU A 1 205 ? -9.190 -11.793 10.074 1.00 97.06 205 GLU A O 1
ATOM 1675 N N . ILE A 1 206 ? -8.266 -12.480 8.139 1.00 97.94 206 ILE A N 1
ATOM 1676 C CA . ILE A 1 206 ? -8.480 -13.913 8.345 1.00 97.94 206 ILE A CA 1
ATOM 1677 C C . ILE A 1 206 ? -7.365 -14.719 7.667 1.00 97.94 206 ILE A C 1
ATOM 1679 O O . ILE A 1 206 ? -6.964 -14.433 6.537 1.00 97.94 206 ILE A O 1
ATOM 1683 N N . GLY A 1 207 ? -6.859 -15.739 8.363 1.00 97.25 207 GLY A N 1
ATOM 1684 C CA . GLY A 1 207 ? -5.771 -16.593 7.880 1.00 97.25 207 GLY A CA 1
ATOM 1685 C C . GLY A 1 207 ? -4.374 -16.039 8.165 1.00 97.25 207 GLY A C 1
ATOM 1686 O O . GLY A 1 207 ? -4.139 -15.399 9.189 1.00 97.25 207 GLY A O 1
ATOM 1687 N N . ASP A 1 208 ? -3.436 -16.319 7.266 1.00 95.94 208 ASP A N 1
ATOM 1688 C CA . ASP A 1 208 ? -2.002 -16.051 7.426 1.00 95.94 208 ASP A CA 1
ATOM 1689 C C . ASP A 1 208 ? -1.620 -14.595 7.094 1.00 95.94 208 ASP A C 1
ATOM 1691 O O . ASP A 1 208 ? -0.733 -14.334 6.283 1.00 95.94 208 ASP A O 1
ATOM 1695 N N . THR A 1 209 ? -2.301 -13.621 7.701 1.00 94.62 209 THR A N 1
ATOM 1696 C CA . THR A 1 209 ? -2.162 -12.192 7.354 1.00 94.62 209 THR A CA 1
ATOM 1697 C C . THR A 1 209 ? -0.956 -11.499 7.978 1.00 94.62 209 THR A C 1
ATOM 1699 O O . THR A 1 209 ? -0.567 -10.445 7.502 1.00 94.62 209 THR A O 1
ATOM 1702 N N . ASN A 1 210 ? -0.344 -12.093 9.005 1.00 91.19 210 ASN A N 1
ATOM 1703 C CA . ASN A 1 210 ? 0.846 -11.554 9.681 1.00 91.19 210 ASN A CA 1
ATOM 1704 C C . ASN A 1 210 ? 2.158 -12.191 9.168 1.00 91.19 210 ASN A C 1
ATOM 1706 O O . ASN A 1 210 ? 3.189 -12.142 9.845 1.00 91.19 210 ASN A O 1
ATOM 1710 N N . ILE A 1 211 ? 2.117 -12.891 8.025 1.00 91.75 211 ILE A N 1
ATOM 1711 C CA . ILE A 1 211 ? 3.306 -13.479 7.397 1.00 91.75 211 ILE A CA 1
ATOM 1712 C C . ILE A 1 211 ? 3.838 -12.510 6.354 1.00 91.75 211 ILE A C 1
ATOM 1714 O O . ILE A 1 211 ? 3.229 -12.319 5.306 1.00 91.75 211 ILE A O 1
ATOM 1718 N N . ASN A 1 212 ? 5.035 -11.983 6.595 1.00 90.69 212 ASN A N 1
ATOM 1719 C CA . ASN A 1 212 ? 5.624 -11.042 5.659 1.00 90.69 212 ASN A CA 1
ATOM 1720 C C . ASN A 1 212 ? 6.038 -11.706 4.341 1.00 90.69 212 ASN A C 1
ATOM 1722 O O . ASN A 1 212 ? 6.735 -12.728 4.329 1.00 90.69 212 ASN A O 1
ATOM 1726 N N . PHE A 1 213 ? 5.710 -11.058 3.226 1.00 92.19 213 PHE A N 1
ATOM 1727 C CA . PHE A 1 213 ? 6.128 -11.462 1.884 1.00 92.19 213 PHE A CA 1
ATOM 1728 C C . PHE A 1 213 ? 6.489 -10.241 1.034 1.00 92.19 213 PHE A C 1
ATOM 1730 O O . PHE A 1 213 ? 6.069 -9.121 1.306 1.00 92.19 213 PHE A O 1
ATOM 1737 N N . THR A 1 214 ? 7.310 -10.446 0.003 1.00 92.81 214 THR A N 1
ATOM 1738 C CA . THR A 1 214 ? 7.702 -9.364 -0.909 1.00 92.81 214 THR A CA 1
ATOM 1739 C C . THR A 1 214 ? 6.561 -8.996 -1.848 1.00 92.81 214 THR A C 1
ATOM 1741 O O . THR A 1 214 ? 6.006 -9.889 -2.488 1.00 92.81 214 THR A O 1
ATOM 1744 N N . ILE A 1 215 ? 6.286 -7.706 -2.023 1.00 93.19 215 ILE A N 1
ATOM 1745 C CA . ILE A 1 215 ? 5.171 -7.219 -2.854 1.00 93.19 215 ILE A CA 1
ATOM 1746 C C . ILE A 1 215 ? 5.331 -7.471 -4.361 1.00 93.19 215 ILE A C 1
ATOM 1748 O O . ILE A 1 215 ? 4.344 -7.496 -5.098 1.00 93.19 215 ILE A O 1
ATOM 1752 N N . GLN A 1 216 ? 6.556 -7.676 -4.850 1.00 93.94 216 GLN A N 1
ATOM 1753 C CA . GLN A 1 216 ? 6.839 -8.018 -6.244 1.00 93.94 216 GLN A CA 1
ATOM 1754 C C . GLN A 1 216 ? 6.174 -7.030 -7.219 1.00 93.94 216 GLN A C 1
ATOM 1756 O O . GLN A 1 216 ? 6.242 -5.816 -7.039 1.00 93.94 216 GLN A O 1
ATOM 1761 N N . SER A 1 217 ? 5.508 -7.521 -8.269 1.00 94.50 217 SER A N 1
ATOM 1762 C CA . SER A 1 217 ? 4.865 -6.665 -9.274 1.00 94.50 217 SER A CA 1
ATOM 1763 C C . SER A 1 217 ? 3.715 -5.804 -8.738 1.00 94.50 217 SER A C 1
ATOM 1765 O O . SER A 1 217 ? 3.306 -4.881 -9.443 1.00 94.50 217 SER A O 1
ATOM 1767 N N . CYS A 1 218 ? 3.229 -6.035 -7.514 1.00 94.94 218 CYS A N 1
ATOM 1768 C CA . CYS A 1 218 ? 2.247 -5.160 -6.873 1.00 94.94 218 CYS A CA 1
ATOM 1769 C C . CYS A 1 218 ? 2.828 -3.771 -6.533 1.00 94.94 218 CYS A C 1
ATOM 1771 O O . CYS A 1 218 ? 2.065 -2.832 -6.326 1.00 94.94 218 CYS A O 1
ATOM 1773 N N . SER A 1 219 ? 4.156 -3.591 -6.580 1.00 95.31 219 SER A N 1
ATOM 1774 C CA . SER A 1 219 ? 4.818 -2.280 -6.451 1.00 95.31 219 SER A CA 1
ATOM 1775 C C . SER A 1 219 ? 4.603 -1.348 -7.656 1.00 95.31 219 SER A C 1
ATOM 1777 O O . SER A 1 219 ? 4.700 -0.123 -7.539 1.00 95.31 219 SER A O 1
ATOM 1779 N N . LYS A 1 220 ? 4.303 -1.903 -8.839 1.00 96.12 220 LYS A N 1
ATOM 1780 C CA . LYS A 1 220 ? 4.164 -1.154 -10.101 1.00 96.12 220 LYS A CA 1
ATOM 1781 C C . LYS A 1 220 ? 3.061 -0.086 -10.070 1.00 96.12 220 LYS A C 1
ATOM 1783 O O . LYS A 1 220 ? 3.363 1.057 -10.412 1.00 96.12 220 LYS A O 1
ATOM 1788 N N . PRO A 1 221 ? 1.807 -0.387 -9.669 1.00 96.38 221 PRO A N 1
ATOM 1789 C CA . PRO A 1 221 ? 0.771 0.641 -9.571 1.00 96.38 221 PRO A CA 1
ATOM 1790 C C . PRO A 1 221 ? 1.114 1.723 -8.540 1.00 96.38 221 PRO A C 1
ATOM 1792 O O . PRO A 1 221 ? 0.817 2.891 -8.778 1.00 96.38 221 PRO A O 1
ATOM 1795 N N . ILE A 1 222 ? 1.788 1.364 -7.441 1.00 95.12 222 ILE A N 1
ATOM 1796 C CA . ILE A 1 222 ? 2.189 2.316 -6.396 1.00 95.12 222 ILE A CA 1
ATOM 1797 C C . ILE A 1 222 ? 3.227 3.298 -6.949 1.00 95.12 222 ILE A C 1
ATOM 1799 O O . ILE A 1 222 ? 3.006 4.507 -6.942 1.00 95.12 222 ILE A O 1
ATOM 1803 N N . THR A 1 223 ? 4.323 2.789 -7.516 1.00 96.56 223 THR A N 1
ATOM 1804 C CA . THR A 1 223 ? 5.379 3.627 -8.115 1.00 96.56 223 THR A CA 1
ATOM 1805 C C . THR A 1 223 ? 4.880 4.454 -9.303 1.00 96.56 223 THR A C 1
ATOM 1807 O O . THR A 1 223 ? 5.312 5.592 -9.487 1.00 96.56 223 THR A O 1
ATOM 1810 N N . TYR A 1 224 ? 3.923 3.939 -10.080 1.00 97.81 224 TYR A N 1
ATOM 1811 C CA . TYR A 1 224 ? 3.243 4.714 -11.118 1.00 97.81 224 TYR A CA 1
ATOM 1812 C C . TYR A 1 224 ? 2.424 5.870 -10.532 1.00 97.81 224 TYR A C 1
ATOM 1814 O O . TYR A 1 224 ? 2.592 7.009 -10.969 1.00 97.81 224 TYR A O 1
ATOM 1822 N N . GLY A 1 225 ? 1.600 5.609 -9.512 1.00 97.38 225 GLY A N 1
ATOM 1823 C CA . GLY A 1 225 ? 0.846 6.644 -8.801 1.00 97.38 225 GLY A CA 1
ATOM 1824 C C . GLY A 1 225 ? 1.753 7.719 -8.198 1.00 97.38 225 GLY A C 1
ATOM 1825 O O . GLY A 1 225 ? 1.450 8.906 -8.288 1.00 97.38 225 GLY A O 1
ATOM 1826 N N . MET A 1 226 ? 2.914 7.324 -7.671 1.00 96.62 226 MET A N 1
ATOM 1827 C CA . MET A 1 226 ? 3.936 8.257 -7.194 1.00 96.62 226 MET A CA 1
ATOM 1828 C C . MET A 1 226 ? 4.488 9.140 -8.317 1.00 96.62 226 MET A C 1
ATOM 1830 O O . MET A 1 226 ? 4.538 10.357 -8.170 1.00 96.62 226 MET A O 1
ATOM 1834 N N . ALA A 1 227 ? 4.878 8.557 -9.454 1.00 97.75 227 ALA A N 1
ATOM 1835 C CA . ALA A 1 227 ? 5.390 9.332 -10.584 1.00 97.75 227 ALA A CA 1
ATOM 1836 C C . ALA A 1 227 ? 4.338 10.312 -11.129 1.00 97.75 227 ALA A C 1
ATOM 1838 O O . ALA A 1 227 ? 4.675 11.446 -11.468 1.00 97.75 227 ALA A O 1
ATOM 1839 N N . LEU A 1 228 ? 3.064 9.902 -11.168 1.00 97.94 228 LEU A N 1
ATOM 1840 C CA . LEU A 1 228 ? 1.952 10.784 -11.524 1.00 97.94 228 LEU A CA 1
ATOM 1841 C C . LEU A 1 228 ? 1.784 11.937 -10.530 1.00 97.94 228 LEU A C 1
ATOM 1843 O O . LEU A 1 228 ? 1.567 13.064 -10.967 1.00 97.94 228 LEU A O 1
ATOM 1847 N N . ASN A 1 229 ? 1.895 11.674 -9.225 1.00 97.25 229 ASN A N 1
ATOM 1848 C CA . ASN A 1 229 ? 1.790 12.706 -8.194 1.00 97.25 229 ASN A CA 1
ATOM 1849 C C . ASN A 1 229 ? 2.899 13.760 -8.319 1.00 97.25 229 ASN A C 1
ATOM 1851 O O . ASN A 1 229 ? 2.629 14.953 -8.230 1.00 97.25 229 ASN A O 1
ATOM 1855 N N . GLU A 1 230 ? 4.139 13.323 -8.546 1.00 97.06 230 GLU A N 1
ATOM 1856 C CA . GLU A 1 230 ? 5.303 14.216 -8.555 1.00 97.06 230 GLU A CA 1
ATOM 1857 C C . GLU A 1 230 ? 5.502 14.956 -9.886 1.00 97.06 230 GLU A C 1
ATOM 1859 O O . GLU A 1 230 ? 5.964 16.096 -9.901 1.00 97.06 230 GLU A O 1
ATOM 1864 N N . LEU A 1 231 ? 5.196 14.314 -11.019 1.00 97.19 231 LEU A N 1
ATOM 1865 C CA . LEU A 1 231 ? 5.519 14.838 -12.354 1.00 97.19 231 LEU A CA 1
ATOM 1866 C C . LEU A 1 231 ? 4.284 15.214 -13.180 1.00 97.19 231 LEU A C 1
ATOM 1868 O O . LEU A 1 231 ? 4.411 15.925 -14.178 1.00 97.19 231 LEU A O 1
ATOM 1872 N N . GLY A 1 232 ? 3.100 14.747 -12.784 1.00 97.88 232 GLY A N 1
ATOM 1873 C CA . GLY A 1 232 ? 1.861 14.925 -13.529 1.00 97.88 232 GLY A CA 1
ATOM 1874 C C . GLY A 1 232 ? 1.699 13.958 -14.707 1.00 97.88 232 GLY A C 1
ATOM 1875 O O . GLY A 1 232 ? 2.657 13.435 -15.282 1.00 97.88 232 GLY A O 1
ATOM 1876 N N . ASN A 1 233 ? 0.440 13.752 -15.096 1.00 97.38 233 ASN A N 1
ATOM 1877 C CA . ASN A 1 233 ? 0.035 12.834 -16.163 1.00 97.38 233 ASN A CA 1
ATOM 1878 C C . ASN A 1 233 ? 0.735 13.117 -17.502 1.00 97.38 233 ASN A C 1
ATOM 1880 O O . ASN A 1 233 ? 1.292 12.210 -18.118 1.00 97.38 233 ASN A O 1
ATOM 1884 N N . GLU A 1 234 ? 0.746 14.382 -17.932 1.00 96.94 234 GLU A N 1
ATOM 1885 C CA . GLU A 1 234 ? 1.309 14.776 -19.227 1.00 96.94 234 GLU A CA 1
ATOM 1886 C C . GLU A 1 234 ? 2.784 14.395 -19.342 1.00 96.94 234 GLU A C 1
ATOM 1888 O O . GLU A 1 234 ? 3.196 13.815 -20.344 1.00 96.94 234 GLU A O 1
ATOM 1893 N N . LYS A 1 235 ? 3.572 14.659 -18.292 1.00 97.19 235 LYS A N 1
ATOM 1894 C CA . LYS A 1 235 ? 5.008 14.382 -18.288 1.00 97.19 235 LYS A CA 1
ATOM 1895 C C . LYS A 1 235 ? 5.307 12.890 -18.218 1.00 97.19 235 LYS A C 1
ATOM 1897 O O . LYS A 1 235 ? 6.220 12.432 -18.895 1.00 97.19 235 LYS A O 1
ATOM 1902 N N . VAL A 1 236 ? 4.572 12.125 -17.412 1.00 97.88 236 VAL A N 1
ATOM 1903 C CA . VAL A 1 236 ? 4.792 10.674 -17.299 1.00 97.88 236 VAL A CA 1
ATOM 1904 C C . VAL A 1 236 ? 4.513 9.984 -18.635 1.00 97.88 236 VAL A C 1
ATOM 1906 O O . VAL A 1 236 ? 5.336 9.204 -19.122 1.00 97.88 236 VAL A O 1
ATOM 1909 N N . HIS A 1 237 ? 3.403 10.327 -19.289 1.00 97.38 237 HIS A N 1
ATOM 1910 C CA . HIS A 1 237 ? 2.979 9.653 -20.516 1.00 97.38 237 HIS A CA 1
ATOM 1911 C C . HIS A 1 237 ? 3.710 10.093 -21.793 1.00 97.38 237 HIS A C 1
ATOM 1913 O O . HIS A 1 237 ? 3.524 9.486 -22.859 1.00 97.38 237 HIS A O 1
ATOM 1919 N N . THR A 1 238 ? 4.642 11.053 -21.697 1.00 96.56 238 THR A N 1
ATOM 1920 C CA . THR A 1 238 ? 5.651 11.222 -22.753 1.00 96.56 238 THR A CA 1
ATOM 1921 C C . THR A 1 238 ? 6.609 10.033 -22.833 1.00 96.56 238 THR A C 1
ATOM 1923 O O . THR A 1 238 ? 7.152 9.796 -23.905 1.00 96.56 238 THR A O 1
ATOM 1926 N N . TYR A 1 239 ? 6.797 9.269 -21.747 1.00 96.88 239 TYR A N 1
ATOM 1927 C CA . TYR A 1 239 ? 7.762 8.160 -21.679 1.00 96.88 239 TYR A CA 1
ATOM 1928 C C . TYR A 1 239 ? 7.124 6.766 -21.691 1.00 96.88 239 TYR A C 1
ATOM 1930 O O . TYR A 1 239 ? 7.766 5.801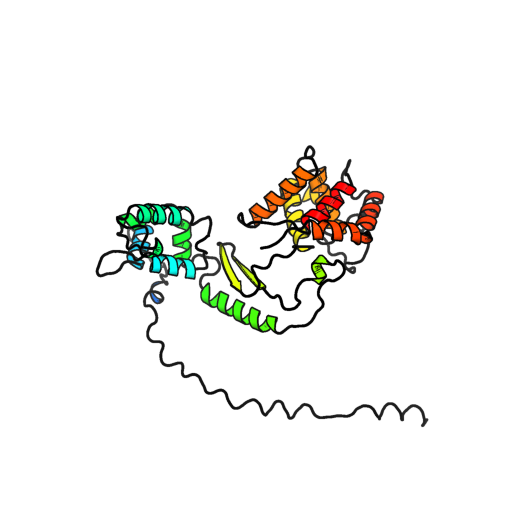 -22.095 1.00 96.88 239 TYR A O 1
ATOM 1938 N N . VAL A 1 240 ? 5.865 6.638 -21.265 1.00 96.62 240 VAL A N 1
ATOM 1939 C CA . VAL A 1 240 ? 5.148 5.355 -21.199 1.00 96.62 240 VAL A CA 1
ATOM 1940 C C . VAL A 1 240 ? 3.722 5.495 -21.731 1.00 96.62 240 VAL A C 1
ATOM 1942 O O . VAL A 1 240 ? 3.074 6.522 -21.536 1.00 96.62 240 VAL A O 1
ATOM 1945 N N . GLY A 1 241 ? 3.228 4.479 -22.434 1.00 95.00 241 GLY A N 1
ATOM 1946 C CA . GLY A 1 241 ? 1.848 4.427 -22.911 1.00 95.00 241 GLY A CA 1
ATOM 1947 C C . GLY A 1 241 ? 0.826 4.151 -21.801 1.00 95.00 241 GLY A C 1
ATOM 1948 O O . GLY A 1 241 ? 1.153 4.092 -20.612 1.00 95.00 241 GLY A O 1
ATOM 1949 N N . THR A 1 242 ? -0.429 3.990 -22.209 1.00 93.81 242 THR A N 1
ATOM 1950 C CA . THR A 1 242 ? -1.581 3.679 -21.342 1.00 93.81 242 THR A CA 1
ATOM 1951 C C . THR A 1 242 ? -2.274 2.372 -21.720 1.00 93.81 242 THR A C 1
ATOM 1953 O O . THR A 1 242 ? -3.060 1.846 -20.938 1.00 93.81 242 THR A O 1
ATOM 1956 N N . GLU A 1 243 ? -1.989 1.840 -22.907 1.00 90.19 243 GLU A N 1
ATOM 1957 C CA . GLU A 1 243 ? -2.763 0.763 -23.516 1.00 90.19 243 GLU A CA 1
ATOM 1958 C C . GLU A 1 243 ? -2.215 -0.626 -23.149 1.00 90.19 243 GLU A C 1
ATOM 1960 O O . GLU A 1 243 ? -1.009 -0.811 -22.921 1.00 90.19 243 GLU A O 1
ATOM 1965 N N . PRO A 1 244 ? -3.071 -1.660 -23.105 1.00 86.81 244 PRO A N 1
ATOM 1966 C CA . PRO A 1 244 ? -2.602 -3.032 -23.003 1.00 86.81 244 PRO A CA 1
ATOM 1967 C C . PRO A 1 244 ? -1.775 -3.402 -24.241 1.00 86.81 244 PRO A C 1
ATOM 1969 O O . PRO A 1 244 ? -2.062 -2.988 -25.362 1.00 86.81 244 PRO A O 1
ATOM 1972 N N . SER A 1 245 ? -0.751 -4.237 -24.061 1.00 80.06 245 SER A N 1
ATOM 1973 C CA . SER A 1 245 ? 0.107 -4.650 -25.180 1.00 80.06 245 SER A CA 1
ATOM 1974 C C . SER A 1 245 ? -0.578 -5.624 -26.145 1.00 80.06 245 SER A C 1
ATOM 1976 O O . SER A 1 245 ? -0.139 -5.771 -27.283 1.00 80.06 245 SER A O 1
ATOM 1978 N N . GLY A 1 246 ? -1.597 -6.362 -25.683 1.00 77.75 246 GLY A N 1
ATOM 1979 C CA . GLY A 1 246 ? -2.179 -7.494 -26.419 1.00 77.75 246 GLY A CA 1
ATOM 1980 C C . GLY A 1 246 ? -1.183 -8.637 -26.683 1.00 77.75 246 GLY A C 1
ATOM 1981 O O . GLY A 1 246 ? -1.458 -9.540 -27.473 1.00 77.75 246 GLY A O 1
ATOM 1982 N N . ARG A 1 247 ? -0.003 -8.601 -26.051 1.00 76.50 247 ARG A N 1
ATOM 1983 C CA . ARG A 1 247 ? 1.066 -9.601 -26.164 1.00 76.50 247 ARG A CA 1
ATOM 1984 C C . ARG A 1 247 ? 1.234 -10.327 -24.838 1.00 76.50 247 ARG A C 1
ATOM 1986 O O . ARG A 1 247 ? 0.812 -9.842 -23.791 1.00 76.50 247 ARG A O 1
ATOM 1993 N N . MET A 1 248 ? 1.899 -11.482 -24.873 1.00 72.56 248 MET A N 1
ATOM 1994 C CA . MET A 1 248 ? 2.281 -12.160 -23.636 1.00 72.56 248 MET A CA 1
ATOM 1995 C C . MET A 1 248 ? 3.121 -11.229 -22.755 1.00 72.56 248 MET A C 1
ATOM 1997 O O . MET A 1 248 ? 3.972 -10.499 -23.264 1.00 72.56 248 MET A O 1
ATOM 2001 N N . PHE A 1 249 ? 2.949 -11.331 -21.435 1.00 63.47 249 PHE A N 1
ATOM 2002 C CA . PHE A 1 249 ? 3.733 -10.583 -20.441 1.00 63.47 249 PHE A CA 1
ATOM 2003 C C . PHE A 1 249 ? 5.252 -10.732 -20.650 1.00 63.47 249 PHE A C 1
ATOM 2005 O O . PHE A 1 249 ? 6.041 -9.843 -20.318 1.00 63.47 249 PHE A O 1
ATOM 2012 N N . ASN A 1 250 ? 5.668 -11.849 -21.264 1.00 67.00 250 ASN A N 1
ATOM 2013 C CA . ASN A 1 250 ? 7.067 -12.145 -21.522 1.00 67.00 250 ASN A CA 1
ATOM 2014 C C . ASN A 1 250 ? 7.668 -11.552 -22.813 1.00 67.00 250 ASN A C 1
ATOM 2016 O O . ASN A 1 250 ? 8.867 -11.696 -23.055 1.00 67.00 250 ASN A O 1
ATOM 2020 N N . ALA A 1 251 ? 6.877 -10.843 -23.618 1.00 73.44 251 ALA A N 1
ATOM 2021 C CA . ALA A 1 251 ? 7.363 -10.223 -24.843 1.00 73.44 251 ALA A CA 1
ATOM 2022 C C . ALA A 1 251 ? 8.287 -9.022 -24.551 1.00 73.44 251 ALA A C 1
ATOM 2024 O O . ALA A 1 251 ? 8.030 -8.230 -23.644 1.00 73.44 251 ALA A O 1
ATOM 2025 N N . ILE A 1 252 ? 9.371 -8.890 -25.321 1.00 78.38 252 ILE A N 1
ATOM 2026 C CA . ILE A 1 252 ? 10.220 -7.690 -25.362 1.00 78.38 252 ILE A CA 1
ATOM 2027 C C . ILE A 1 252 ? 9.723 -6.864 -26.546 1.00 78.38 252 ILE A C 1
ATOM 2029 O O . ILE A 1 252 ? 10.125 -7.101 -27.682 1.00 78.38 252 ILE A O 1
ATOM 2033 N N . VAL A 1 253 ? 8.761 -5.981 -26.290 1.00 82.06 253 VAL A N 1
ATOM 2034 C CA . VAL A 1 253 ? 8.096 -5.169 -27.316 1.00 82.06 253 VAL A CA 1
ATOM 2035 C C . VAL A 1 253 ? 7.836 -3.761 -26.794 1.00 82.06 253 VAL A C 1
ATOM 2037 O O . VAL A 1 253 ? 7.562 -3.574 -25.606 1.00 82.06 253 VAL A O 1
ATOM 2040 N N . LEU A 1 254 ? 7.923 -2.793 -27.702 1.00 87.12 254 LEU A N 1
ATOM 2041 C CA . LEU A 1 254 ? 7.489 -1.413 -27.507 1.00 87.12 254 LEU A CA 1
ATOM 2042 C C . LEU A 1 254 ? 6.234 -1.160 -28.351 1.00 87.12 254 LEU A C 1
ATOM 2044 O O . LEU A 1 254 ? 5.895 -1.948 -29.241 1.00 87.12 254 LEU A O 1
ATOM 2048 N N . ASP A 1 255 ? 5.532 -0.078 -28.040 1.00 86.50 255 ASP A N 1
ATOM 2049 C CA . ASP A 1 255 ? 4.415 0.415 -28.827 1.00 86.50 255 ASP A CA 1
ATOM 2050 C C . ASP A 1 255 ? 4.890 1.039 -30.154 1.00 86.50 255 ASP A C 1
ATOM 2052 O O . ASP A 1 255 ? 6.078 1.092 -30.467 1.00 86.50 255 ASP A O 1
ATOM 2056 N N . TYR A 1 256 ? 3.940 1.511 -30.961 1.00 86.06 256 TYR A N 1
ATOM 2057 C CA . TYR A 1 256 ? 4.225 2.107 -32.269 1.00 86.06 256 TYR A CA 1
ATOM 2058 C C . TYR A 1 256 ? 4.960 3.463 -32.197 1.00 86.06 256 TYR A C 1
ATOM 2060 O O . TYR A 1 256 ? 5.341 3.988 -33.240 1.00 86.06 256 TYR A O 1
ATOM 2068 N N . ASN A 1 257 ? 5.128 4.033 -30.999 1.00 87.06 257 ASN A N 1
ATOM 2069 C CA . ASN A 1 257 ? 5.875 5.262 -30.734 1.00 87.06 257 ASN A CA 1
ATOM 2070 C C . ASN A 1 257 ? 7.207 4.982 -30.016 1.00 87.06 257 ASN A C 1
ATOM 2072 O O . ASN A 1 257 ? 7.759 5.896 -29.404 1.00 87.06 257 ASN A O 1
ATOM 2076 N N . ASP A 1 258 ? 7.684 3.734 -30.022 1.00 91.12 258 ASP A N 1
ATOM 2077 C CA . ASP A 1 258 ? 8.897 3.302 -29.324 1.00 91.12 258 ASP A CA 1
ATOM 2078 C C . ASP A 1 258 ? 8.855 3.545 -27.801 1.00 91.12 258 ASP A C 1
ATOM 2080 O O . ASP A 1 258 ? 9.875 3.800 -27.158 1.00 91.12 258 ASP A O 1
ATOM 2084 N N . LYS A 1 259 ? 7.672 3.433 -27.184 1.00 92.88 259 LYS A N 1
ATOM 2085 C CA . LYS A 1 259 ? 7.484 3.504 -25.726 1.00 92.88 259 LYS A CA 1
ATOM 2086 C C . LYS A 1 259 ? 7.016 2.166 -25.163 1.00 92.88 259 LYS A C 1
ATOM 2088 O O . LYS A 1 259 ? 6.358 1.390 -25.853 1.00 92.88 259 LYS A O 1
ATOM 2093 N N . PRO A 1 260 ? 7.272 1.863 -23.882 1.00 93.94 260 PRO A N 1
ATOM 2094 C CA . PRO A 1 260 ? 6.589 0.753 -23.236 1.00 93.94 260 PRO A CA 1
ATOM 2095 C C . PRO A 1 260 ? 5.073 0.958 -23.243 1.00 93.94 260 PRO A C 1
ATOM 2097 O O . PRO A 1 260 ? 4.596 2.068 -23.023 1.00 93.94 260 PRO A O 1
ATOM 2100 N N . HIS A 1 261 ? 4.319 -0.124 -23.435 1.00 93.38 261 HIS A N 1
ATOM 2101 C CA . HIS A 1 261 ? 2.864 -0.066 -23.610 1.00 93.38 261 HIS A CA 1
ATOM 2102 C C . HIS A 1 261 ? 2.106 0.579 -22.442 1.00 93.38 261 HIS A C 1
ATOM 2104 O O . HIS A 1 261 ? 1.202 1.373 -22.671 1.00 93.38 261 HIS A O 1
ATOM 2110 N N . ASN A 1 262 ? 2.460 0.234 -21.203 1.00 94.31 262 ASN A N 1
ATOM 2111 C CA . ASN A 1 262 ? 1.826 0.752 -19.991 1.00 94.31 262 ASN A CA 1
ATOM 2112 C C . ASN A 1 262 ? 2.760 0.584 -18.777 1.00 94.31 262 ASN A C 1
ATOM 2114 O O . ASN A 1 262 ? 3.689 -0.228 -18.830 1.00 94.31 262 ASN A O 1
ATOM 2118 N N . PRO A 1 263 ? 2.537 1.314 -17.670 1.00 95.81 263 PRO A N 1
ATOM 2119 C CA . PRO A 1 263 ? 3.392 1.246 -16.480 1.00 95.81 263 PRO A CA 1
ATOM 2120 C C . PRO A 1 263 ? 3.330 -0.091 -15.717 1.00 95.81 263 PRO A C 1
ATOM 2122 O O . PRO A 1 263 ? 4.186 -0.345 -14.871 1.00 95.81 263 PRO A O 1
ATOM 2125 N N . LEU A 1 264 ? 2.351 -0.957 -16.004 1.00 94.00 264 LEU A N 1
ATOM 2126 C CA . LEU A 1 264 ? 2.124 -2.209 -15.272 1.00 94.00 264 LEU A CA 1
ATOM 2127 C C . LEU A 1 264 ? 2.886 -3.409 -15.859 1.00 94.00 264 LEU A C 1
ATOM 2129 O O . LEU A 1 264 ? 2.962 -4.464 -15.229 1.00 94.00 264 LEU A O 1
ATOM 2133 N N . VAL A 1 265 ? 3.517 -3.255 -17.026 1.00 93.06 265 VAL A N 1
ATOM 2134 C CA . VAL A 1 265 ? 4.506 -4.218 -17.539 1.00 93.06 265 VAL A CA 1
ATOM 2135 C C . VAL A 1 265 ? 5.918 -3.849 -17.076 1.00 93.06 265 VAL A C 1
ATOM 2137 O O . VAL A 1 265 ? 6.199 -2.688 -16.789 1.00 93.06 265 VAL A O 1
ATOM 2140 N N . ASN A 1 266 ? 6.843 -4.818 -17.036 1.00 94.19 266 ASN A N 1
ATOM 2141 C CA . ASN A 1 266 ? 8.221 -4.580 -16.566 1.00 94.19 266 ASN A CA 1
ATOM 2142 C C . ASN A 1 266 ? 8.910 -3.421 -17.305 1.00 94.19 266 ASN A C 1
ATOM 2144 O O . ASN A 1 266 ? 9.554 -2.597 -16.668 1.00 94.19 266 ASN A O 1
ATOM 2148 N N . ALA A 1 267 ? 8.719 -3.318 -18.625 1.00 94.69 267 ALA A N 1
ATOM 2149 C CA . ALA A 1 267 ? 9.275 -2.235 -19.440 1.00 94.69 267 ALA A CA 1
ATOM 2150 C C . ALA A 1 267 ? 8.826 -0.856 -18.935 1.00 94.69 267 ALA A C 1
ATOM 2152 O O . ALA A 1 267 ? 9.645 0.021 -18.675 1.00 94.69 267 ALA A O 1
ATOM 2153 N N . GLY A 1 268 ? 7.515 -0.689 -18.745 1.00 95.62 268 GLY A N 1
ATOM 2154 C CA . GLY A 1 268 ? 6.943 0.563 -18.269 1.00 95.62 268 GLY A CA 1
ATOM 2155 C C . GLY A 1 268 ? 7.349 0.860 -16.836 1.00 95.62 268 GLY A C 1
ATOM 2156 O O . GLY A 1 268 ? 7.728 1.985 -16.547 1.00 95.62 268 GLY A O 1
ATOM 2157 N N . SER A 1 269 ? 7.368 -0.142 -15.958 1.00 96.25 269 SER A N 1
ATOM 2158 C CA . SER A 1 269 ? 7.799 0.048 -14.572 1.00 96.25 269 SER A CA 1
ATOM 2159 C C . SER A 1 269 ? 9.276 0.448 -14.456 1.00 96.25 269 SER A C 1
ATOM 2161 O O . SER A 1 269 ? 9.600 1.317 -13.649 1.00 96.25 269 SER A O 1
ATOM 2163 N N . ILE A 1 270 ? 10.174 -0.094 -15.287 1.00 97.19 270 ILE A N 1
ATOM 2164 C CA . ILE A 1 270 ? 11.576 0.357 -15.344 1.00 97.19 270 ILE A CA 1
ATOM 2165 C C . ILE A 1 270 ? 11.648 1.830 -15.773 1.00 97.19 270 ILE A C 1
ATOM 2167 O O . ILE A 1 270 ? 12.386 2.605 -15.165 1.00 97.19 270 ILE A O 1
ATOM 2171 N N . ILE A 1 271 ? 10.851 2.243 -16.767 1.00 97.50 271 ILE A N 1
ATOM 2172 C CA . ILE A 1 271 ? 10.752 3.657 -17.149 1.00 97.50 271 ILE A CA 1
ATOM 2173 C 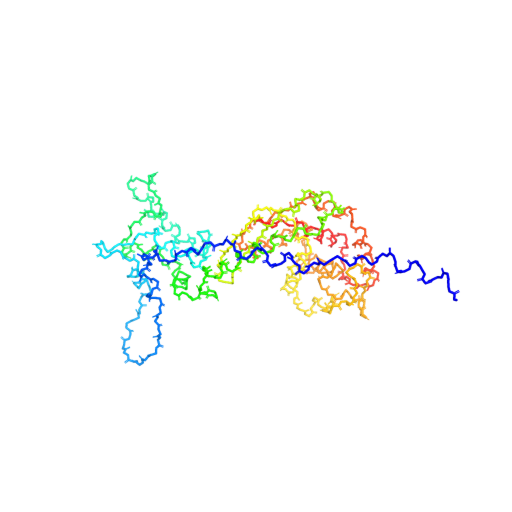C . ILE A 1 271 ? 10.219 4.501 -15.989 1.00 97.50 271 ILE A C 1
ATOM 2175 O O . ILE A 1 271 ? 10.851 5.496 -15.654 1.00 97.50 271 ILE A O 1
ATOM 2179 N N . ILE A 1 272 ? 9.141 4.097 -15.315 1.00 98.00 272 ILE A N 1
ATOM 2180 C CA . ILE A 1 272 ? 8.603 4.807 -14.144 1.00 98.00 272 ILE A CA 1
ATOM 2181 C C . ILE A 1 272 ? 9.677 4.999 -13.066 1.00 98.00 272 ILE A C 1
ATOM 2183 O O . ILE A 1 272 ? 9.886 6.120 -12.605 1.00 98.00 272 ILE A O 1
ATOM 2187 N N . ASN A 1 273 ? 10.419 3.944 -12.722 1.00 97.19 273 ASN A N 1
ATOM 2188 C CA . ASN A 1 273 ? 11.511 4.034 -11.752 1.00 97.19 273 ASN A CA 1
ATOM 2189 C C . ASN A 1 273 ? 12.642 4.948 -12.244 1.00 97.19 273 ASN A C 1
ATOM 2191 O O . ASN A 1 273 ? 13.200 5.703 -11.453 1.00 97.19 273 ASN A O 1
ATOM 2195 N N . SER A 1 274 ? 12.926 4.982 -13.548 1.00 97.25 274 SER A N 1
ATOM 2196 C CA . SER A 1 274 ? 13.879 5.945 -14.113 1.00 97.25 274 SER A CA 1
ATOM 2197 C C . SER A 1 274 ? 13.411 7.399 -14.000 1.00 97.25 274 SER A C 1
ATOM 2199 O O . SER A 1 274 ? 14.231 8.285 -13.768 1.00 97.25 274 SER A O 1
ATOM 2201 N N . LEU A 1 275 ? 12.101 7.667 -14.097 1.00 97.12 275 LEU A N 1
ATOM 2202 C CA . LEU A 1 275 ? 11.547 9.011 -13.897 1.00 97.12 275 LEU A CA 1
ATOM 2203 C C . LEU A 1 275 ? 11.672 9.441 -12.431 1.00 97.12 275 LEU A C 1
ATOM 2205 O O . LEU A 1 275 ? 12.090 10.567 -12.155 1.00 97.12 275 LEU A O 1
ATOM 2209 N N . LEU A 1 276 ? 11.367 8.536 -11.495 1.00 96.12 276 LEU A N 1
ATOM 2210 C CA . LEU A 1 276 ? 11.566 8.768 -10.062 1.00 96.12 276 LEU A CA 1
ATOM 2211 C C . LEU A 1 276 ? 13.045 9.011 -9.740 1.00 96.12 276 LEU A C 1
ATOM 2213 O O . LEU A 1 276 ? 13.374 9.916 -8.972 1.00 96.12 276 LEU A O 1
ATOM 2217 N N . GLN A 1 277 ? 13.946 8.254 -10.364 1.00 94.88 277 GLN A N 1
ATOM 2218 C CA . GLN A 1 277 ? 15.381 8.382 -10.152 1.00 94.88 277 GLN A CA 1
ATOM 2219 C C . GLN A 1 277 ? 15.943 9.684 -10.742 1.00 94.88 277 GLN A C 1
ATOM 2221 O O . GLN A 1 277 ? 16.696 10.382 -10.067 1.00 94.88 277 GLN A O 1
ATOM 2226 N N . ALA A 1 278 ? 15.571 10.039 -11.974 1.00 94.00 278 ALA A N 1
ATOM 2227 C CA . ALA A 1 278 ? 16.219 11.116 -12.724 1.00 94.00 278 ALA A CA 1
ATOM 2228 C C . ALA A 1 278 ? 15.519 12.482 -12.636 1.00 94.00 278 ALA A C 1
ATOM 2230 O O . ALA A 1 278 ? 16.193 13.502 -12.761 1.00 94.00 278 ALA A O 1
ATOM 2231 N N . LEU A 1 279 ? 14.190 12.531 -12.478 1.00 94.06 279 LEU A N 1
ATOM 2232 C CA . LEU A 1 279 ? 13.412 13.772 -12.639 1.00 94.06 279 LEU A CA 1
ATOM 2233 C C . LEU A 1 279 ? 12.809 14.301 -11.339 1.00 94.06 279 LEU A C 1
ATOM 2235 O O . LEU A 1 279 ? 12.815 15.510 -11.112 1.00 94.06 279 LEU A O 1
ATOM 2239 N N . VAL A 1 280 ? 12.297 13.421 -10.482 1.00 91.69 280 VAL A N 1
ATOM 2240 C CA . VAL A 1 280 ? 11.883 13.808 -9.123 1.00 91.69 280 VAL A CA 1
ATOM 2241 C C . VAL A 1 280 ? 13.154 14.182 -8.362 1.00 91.69 280 VAL A C 1
ATOM 2243 O O . VAL A 1 280 ? 14.150 13.517 -8.569 1.00 91.69 280 VAL A O 1
ATOM 2246 N N . LEU A 1 281 ? 13.197 15.234 -7.541 1.00 88.69 281 LEU A N 1
ATOM 2247 C CA . LEU A 1 281 ? 14.333 15.572 -6.646 1.00 88.69 281 LEU A CA 1
ATOM 2248 C C . LEU A 1 281 ? 15.751 15.185 -7.179 1.00 88.69 281 LEU A C 1
ATOM 2250 O O . LEU A 1 281 ? 16.431 14.349 -6.576 1.00 88.69 281 LEU A O 1
ATOM 2254 N N . PRO A 1 282 ? 16.208 15.739 -8.323 1.00 83.81 282 PRO A N 1
ATOM 2255 C CA . PRO A 1 282 ? 17.337 15.220 -9.120 1.00 83.81 282 PRO A CA 1
ATOM 2256 C C . PRO A 1 282 ? 18.737 15.377 -8.489 1.00 83.81 282 PRO A C 1
ATOM 2258 O O . PRO A 1 282 ? 19.736 15.034 -9.114 1.00 83.81 282 PRO A O 1
ATOM 2261 N N . GLY A 1 283 ? 18.829 15.906 -7.267 1.00 86.31 283 GLY A N 1
ATOM 2262 C CA . GLY A 1 283 ? 20.077 16.016 -6.501 1.00 86.31 283 GLY A CA 1
ATOM 2263 C C . GLY A 1 283 ? 20.292 14.903 -5.472 1.00 86.31 283 GLY A C 1
ATOM 2264 O O . GLY A 1 283 ? 21.345 14.871 -4.843 1.00 86.31 283 GLY A O 1
ATOM 2265 N N . MET A 1 284 ? 19.309 14.021 -5.281 1.00 92.12 284 MET A N 1
ATOM 2266 C CA . MET A 1 284 ? 19.392 12.924 -4.316 1.00 92.12 284 MET A CA 1
ATOM 2267 C C . MET A 1 284 ? 20.227 11.757 -4.849 1.00 92.12 284 MET A C 1
ATOM 2269 O O . MET A 1 284 ? 20.114 11.367 -6.013 1.00 92.12 284 MET A O 1
ATOM 2273 N N . SER A 1 285 ? 21.026 11.163 -3.969 1.00 94.06 285 SER A N 1
ATOM 2274 C CA . SER A 1 285 ? 21.705 9.886 -4.189 1.00 94.06 285 SER A CA 1
ATOM 2275 C C . SER A 1 285 ? 20.711 8.722 -4.286 1.00 94.06 285 SER A C 1
ATOM 2277 O O . SER A 1 285 ? 19.584 8.811 -3.804 1.00 94.06 285 SER A O 1
ATOM 2279 N N . SER A 1 286 ? 21.128 7.581 -4.844 1.00 92.75 286 SER A N 1
ATOM 2280 C CA . SER A 1 286 ? 20.262 6.393 -4.950 1.00 92.75 286 SER A CA 1
ATOM 2281 C C . SER A 1 286 ? 19.734 5.887 -3.601 1.00 92.75 286 SER A C 1
ATOM 2283 O O . SER A 1 286 ? 18.631 5.356 -3.547 1.00 92.75 286 SER A O 1
ATOM 2285 N N . SER A 1 287 ? 20.476 6.080 -2.504 1.00 93.44 287 SER A N 1
ATOM 2286 C CA . SER A 1 287 ? 19.990 5.726 -1.162 1.00 93.44 287 SER A CA 1
ATOM 2287 C C . SER A 1 287 ? 18.864 6.656 -0.714 1.00 93.44 287 SER A C 1
ATOM 2289 O O . SER A 1 287 ? 17.823 6.186 -0.272 1.00 93.44 287 SER A O 1
ATOM 2291 N N . GLU A 1 288 ? 19.036 7.970 -0.884 1.00 95.25 288 GLU A N 1
ATOM 2292 C CA . GLU A 1 288 ? 18.007 8.961 -0.535 1.00 95.25 288 GLU A CA 1
ATOM 2293 C C . GLU A 1 288 ? 16.748 8.792 -1.396 1.00 95.25 288 GLU A C 1
ATOM 2295 O O . GLU A 1 288 ? 15.632 9.002 -0.926 1.00 95.25 288 GLU A O 1
ATOM 2300 N N . LYS A 1 289 ? 16.917 8.361 -2.650 1.00 94.44 289 LYS A N 1
ATOM 2301 C CA . LYS A 1 289 ? 15.821 7.992 -3.552 1.00 94.44 289 LYS A CA 1
ATOM 2302 C C . LYS A 1 289 ? 15.028 6.804 -3.044 1.00 94.44 289 LYS A C 1
ATOM 2304 O O . LYS A 1 289 ? 13.802 6.861 -3.018 1.00 94.44 289 LYS A O 1
ATOM 2309 N N . PHE A 1 290 ? 15.720 5.750 -2.630 1.00 93.69 290 PHE A N 1
ATOM 2310 C CA . PHE A 1 290 ? 15.068 4.589 -2.051 1.00 93.69 290 PHE A CA 1
ATOM 2311 C C . PHE A 1 290 ? 14.340 4.950 -0.747 1.00 93.69 290 PHE A C 1
ATOM 2313 O O . PHE A 1 290 ? 13.173 4.600 -0.588 1.00 93.69 290 PHE A O 1
ATOM 2320 N N . ASP A 1 291 ? 14.958 5.748 0.130 1.00 93.06 291 ASP A N 1
ATOM 2321 C CA . ASP A 1 291 ? 14.320 6.233 1.361 1.00 93.06 291 ASP A CA 1
ATOM 2322 C C . ASP A 1 291 ? 13.082 7.094 1.079 1.00 93.06 291 ASP A C 1
ATOM 2324 O O . ASP A 1 291 ? 12.077 6.991 1.787 1.00 93.06 291 ASP A O 1
ATOM 2328 N N . PHE A 1 292 ? 13.129 7.932 0.040 1.00 93.62 292 PHE A N 1
ATOM 2329 C CA . PHE A 1 292 ? 11.977 8.704 -0.421 1.00 93.62 292 PHE A CA 1
ATOM 2330 C C . PHE A 1 292 ? 10.828 7.784 -0.848 1.00 93.62 292 PHE A C 1
ATOM 2332 O O . PHE A 1 292 ? 9.685 7.997 -0.433 1.00 93.62 292 PHE A O 1
ATOM 2339 N N . VAL A 1 293 ? 11.122 6.735 -1.624 1.00 93.75 293 VAL A N 1
ATOM 2340 C CA . VAL A 1 293 ? 10.100 5.769 -2.039 1.00 93.75 293 VAL A CA 1
ATOM 2341 C C . VAL A 1 293 ? 9.532 5.019 -0.838 1.00 93.75 293 VAL A C 1
ATOM 2343 O O . VAL A 1 293 ? 8.315 4.973 -0.673 1.00 93.75 293 VAL A O 1
ATOM 2346 N N . GLN A 1 294 ? 10.385 4.543 0.066 1.00 91.81 294 GLN A N 1
ATOM 2347 C CA . GLN A 1 294 ? 9.952 3.832 1.268 1.00 91.81 294 GLN A CA 1
ATOM 2348 C C . GLN A 1 294 ? 9.065 4.680 2.181 1.00 91.81 294 GLN A C 1
ATOM 2350 O O . GLN A 1 294 ? 8.090 4.190 2.751 1.00 91.81 294 GLN A O 1
ATOM 2355 N N . GLN A 1 295 ? 9.350 5.976 2.310 1.00 91.50 295 GLN A N 1
ATOM 2356 C CA . GLN A 1 295 ? 8.471 6.891 3.038 1.00 91.50 295 GLN A CA 1
ATOM 2357 C C . GLN A 1 295 ? 7.100 7.024 2.373 1.00 91.50 295 GLN A C 1
ATOM 2359 O O . GLN A 1 295 ? 6.091 7.123 3.072 1.00 91.50 295 GLN A O 1
ATOM 2364 N N . TYR A 1 296 ? 7.044 7.006 1.042 1.00 92.62 296 TYR A N 1
ATOM 2365 C CA . TYR A 1 296 ? 5.787 7.051 0.304 1.00 92.62 296 TYR A CA 1
ATOM 2366 C C . TYR A 1 296 ? 4.939 5.804 0.568 1.00 92.62 296 TYR A C 1
ATOM 2368 O O . TYR A 1 296 ? 3.766 5.920 0.924 1.00 92.62 296 TYR A O 1
ATOM 2376 N N . PHE A 1 297 ? 5.559 4.626 0.492 1.00 92.62 297 PHE A N 1
ATOM 2377 C CA . PHE A 1 297 ? 4.927 3.352 0.822 1.00 92.62 297 PHE A CA 1
ATOM 2378 C C . PHE A 1 297 ? 4.406 3.354 2.269 1.00 92.62 297 PHE A C 1
ATOM 2380 O O . PHE A 1 297 ? 3.229 3.081 2.497 1.00 92.62 297 PHE A O 1
ATOM 2387 N N . ARG A 1 298 ? 5.223 3.777 3.248 1.00 91.50 298 ARG A N 1
ATOM 2388 C CA . ARG A 1 298 ? 4.812 3.842 4.668 1.00 91.50 298 ARG A CA 1
ATOM 2389 C C . ARG A 1 298 ? 3.625 4.769 4.893 1.00 91.50 298 ARG A C 1
ATOM 2391 O O . ARG A 1 298 ? 2.746 4.464 5.693 1.00 91.50 298 ARG A O 1
ATOM 2398 N N . ARG A 1 299 ? 3.580 5.905 4.191 1.00 91.62 299 ARG A N 1
ATOM 2399 C CA . ARG A 1 299 ? 2.442 6.833 4.256 1.00 91.62 299 ARG A CA 1
ATOM 2400 C C . ARG A 1 299 ? 1.171 6.198 3.697 1.00 91.62 299 ARG A C 1
ATOM 2402 O O . ARG A 1 299 ? 0.115 6.375 4.295 1.00 91.62 299 ARG A O 1
ATOM 2409 N N . MET A 1 300 ? 1.270 5.456 2.592 1.00 91.62 300 MET A N 1
ATOM 2410 C CA . MET A 1 300 ? 0.131 4.740 2.006 1.00 91.62 300 MET A CA 1
ATOM 2411 C C . MET A 1 300 ? -0.367 3.599 2.899 1.00 91.62 300 MET A C 1
ATOM 2413 O O . MET A 1 300 ? -1.572 3.389 2.980 1.00 91.62 300 MET A O 1
ATOM 2417 N N . ALA A 1 301 ? 0.529 2.937 3.632 1.00 91.50 301 ALA A N 1
ATOM 2418 C CA . ALA A 1 301 ? 0.192 1.916 4.626 1.00 91.50 301 ALA A CA 1
ATOM 2419 C C . ALA A 1 301 ? -0.259 2.491 5.989 1.00 91.50 301 ALA A C 1
ATOM 2421 O O . ALA A 1 301 ? -0.298 1.778 6.985 1.00 91.50 301 ALA A O 1
ATOM 2422 N N . GLY A 1 302 ? -0.554 3.794 6.091 1.00 90.06 302 GLY A N 1
ATOM 2423 C CA . GL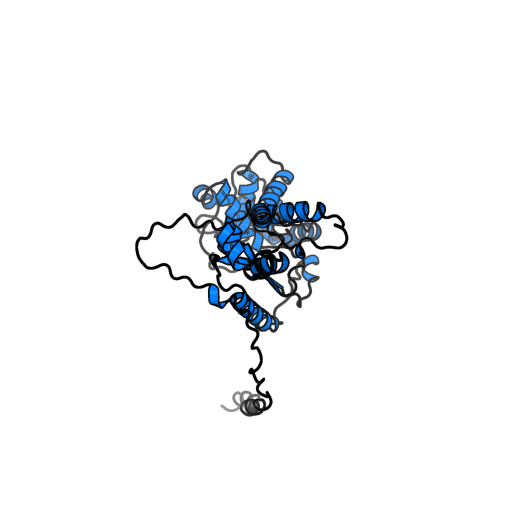Y A 1 302 ? -1.037 4.396 7.342 1.00 90.06 302 GLY A CA 1
ATOM 2424 C C . GLY A 1 302 ? -0.003 4.438 8.476 1.00 90.06 302 GLY A C 1
ATOM 2425 O O . GLY A 1 302 ? -0.375 4.549 9.643 1.00 90.06 302 GLY A O 1
ATOM 2426 N N . GLY A 1 303 ? 1.291 4.375 8.146 1.00 85.50 303 GLY A N 1
ATOM 2427 C CA . GLY A 1 303 ? 2.392 4.357 9.110 1.00 85.50 303 GLY A CA 1
ATOM 2428 C C . GLY A 1 303 ? 2.769 2.963 9.617 1.00 85.50 303 GLY A C 1
ATOM 2429 O O . GLY A 1 303 ? 3.598 2.869 10.524 1.00 85.50 303 GLY A O 1
ATOM 2430 N N . GLU A 1 304 ? 2.194 1.899 9.051 1.00 84.69 304 GLU A N 1
ATOM 2431 C CA . GLU A 1 304 ? 2.610 0.526 9.339 1.00 84.69 304 GLU A CA 1
ATOM 2432 C C . GLU A 1 304 ? 4.041 0.253 8.840 1.00 84.69 304 GLU A C 1
ATOM 2434 O O . GLU A 1 304 ? 4.610 0.978 8.012 1.00 84.69 304 GLU A O 1
ATOM 2439 N N . ASN A 1 305 ? 4.682 -0.751 9.440 1.00 77.88 305 ASN A N 1
ATOM 2440 C CA . ASN A 1 305 ? 6.097 -1.004 9.221 1.00 77.88 305 ASN A CA 1
ATOM 2441 C C . ASN A 1 305 ? 6.323 -1.774 7.920 1.00 77.88 305 ASN A C 1
ATOM 2443 O O . ASN A 1 305 ? 6.104 -2.978 7.864 1.00 77.88 305 ASN A O 1
ATOM 2447 N N . ILE A 1 306 ? 6.864 -1.088 6.921 1.00 86.56 306 ILE A N 1
ATOM 2448 C CA . ILE A 1 306 ? 7.258 -1.698 5.651 1.00 86.56 306 ILE A CA 1
ATOM 2449 C C . ILE A 1 306 ? 8.722 -2.110 5.733 1.00 86.56 306 ILE A C 1
ATOM 2451 O O . ILE A 1 306 ? 9.612 -1.283 5.978 1.00 86.56 306 ILE A O 1
ATOM 2455 N N . GLY A 1 307 ? 8.949 -3.414 5.581 1.00 87.94 307 GLY A N 1
ATOM 2456 C CA . GLY A 1 307 ? 10.275 -4.019 5.621 1.00 87.94 307 GLY A CA 1
ATOM 2457 C C . GLY A 1 307 ? 10.957 -4.043 4.255 1.00 87.94 307 GLY A C 1
ATOM 2458 O O . GLY A 1 307 ? 10.366 -3.697 3.241 1.00 87.94 307 GLY A O 1
ATOM 2459 N N . PHE A 1 308 ? 12.204 -4.515 4.226 1.00 91.75 308 PHE A N 1
ATOM 2460 C CA . PHE A 1 308 ? 12.977 -4.697 2.997 1.00 91.75 308 PHE A CA 1
ATOM 2461 C C . PHE A 1 308 ? 13.732 -6.026 3.033 1.00 91.75 308 PHE A C 1
ATOM 2463 O O . PHE A 1 308 ? 14.467 -6.310 3.984 1.00 91.75 308 PHE A O 1
ATOM 2470 N N . SER A 1 309 ? 13.590 -6.840 1.986 1.00 93.12 309 SER A N 1
ATOM 2471 C CA . SER A 1 309 ? 14.282 -8.126 1.887 1.00 93.12 309 SER A CA 1
ATOM 2472 C C . SER A 1 309 ? 15.557 -8.024 1.049 1.00 93.12 309 SER A C 1
ATOM 2474 O O . SER A 1 309 ? 15.557 -8.315 -0.148 1.00 93.12 309 SER A O 1
ATOM 2476 N N . ASN A 1 310 ? 16.686 -7.686 1.687 1.00 93.38 310 ASN A N 1
ATOM 2477 C CA . ASN A 1 310 ? 17.979 -7.592 0.991 1.00 93.38 310 ASN A CA 1
ATOM 2478 C C . ASN A 1 310 ? 18.377 -8.906 0.294 1.00 93.38 310 ASN A C 1
ATOM 2480 O O . ASN A 1 310 ? 18.921 -8.889 -0.805 1.00 93.38 310 ASN A O 1
ATOM 2484 N N . GLY A 1 311 ? 18.077 -10.055 0.909 1.00 93.19 311 GLY A N 1
ATOM 2485 C CA . GLY A 1 311 ? 18.340 -11.358 0.297 1.00 93.19 311 GLY A CA 1
ATOM 2486 C C . GLY A 1 311 ? 17.566 -11.557 -1.008 1.00 93.19 311 GLY A C 1
ATOM 2487 O O . GLY A 1 311 ? 18.137 -12.041 -1.980 1.00 93.19 311 GLY A O 1
ATOM 2488 N N . THR A 1 312 ? 16.294 -11.150 -1.046 1.00 93.06 312 THR A N 1
ATOM 2489 C CA . THR A 1 312 ? 15.472 -11.233 -2.262 1.00 93.06 312 THR A CA 1
ATOM 2490 C C . THR A 1 312 ? 15.946 -10.230 -3.304 1.00 93.06 312 THR A C 1
ATOM 2492 O O . THR A 1 312 ? 16.086 -10.605 -4.459 1.00 93.06 312 THR A O 1
ATOM 2495 N N . PHE A 1 313 ? 16.284 -8.999 -2.904 1.00 94.56 313 PHE A N 1
ATOM 2496 C CA . PHE A 1 313 ? 16.828 -7.981 -3.810 1.00 94.56 313 PHE A CA 1
ATOM 2497 C C . PHE A 1 313 ? 18.073 -8.477 -4.550 1.00 94.56 313 PHE A C 1
ATOM 2499 O O . PHE A 1 313 ? 18.138 -8.384 -5.774 1.00 94.56 313 PHE A O 1
ATOM 2506 N N . LEU A 1 314 ? 19.045 -9.033 -3.819 1.00 94.19 314 LEU A N 1
ATOM 2507 C CA . LEU A 1 314 ? 20.275 -9.543 -4.422 1.00 94.19 314 LEU A CA 1
ATOM 2508 C C . LEU A 1 314 ? 19.986 -10.682 -5.407 1.00 94.19 314 LEU A C 1
ATOM 2510 O O . LEU A 1 314 ? 20.517 -10.667 -6.514 1.00 94.19 314 LEU A O 1
ATOM 2514 N N . SER A 1 315 ? 19.112 -11.624 -5.044 1.00 93.19 315 SER A N 1
ATOM 2515 C CA . SER A 1 315 ? 18.768 -12.746 -5.922 1.00 93.19 315 SER A CA 1
ATOM 2516 C C . SER A 1 315 ? 17.926 -12.341 -7.132 1.00 93.19 315 SER A C 1
ATOM 2518 O O . SER A 1 315 ? 18.177 -12.857 -8.217 1.00 93.19 315 SER A O 1
ATOM 2520 N N . GLU A 1 316 ? 16.979 -11.413 -6.988 1.00 93.00 316 GLU A N 1
ATOM 2521 C CA . GLU A 1 316 ? 16.249 -10.830 -8.122 1.00 93.00 316 GLU A CA 1
ATOM 2522 C C . GLU A 1 316 ? 17.230 -10.153 -9.077 1.00 93.00 316 GLU A C 1
ATOM 2524 O O . GLU A 1 316 ? 17.250 -10.467 -10.264 1.00 93.00 316 GLU A O 1
ATOM 2529 N N . ARG A 1 317 ? 18.117 -9.300 -8.553 1.00 93.50 317 ARG A N 1
ATOM 2530 C CA . ARG A 1 317 ? 19.120 -8.592 -9.353 1.00 93.50 317 ARG A CA 1
ATOM 2531 C C . ARG A 1 317 ? 20.048 -9.550 -10.106 1.00 93.50 317 ARG A C 1
ATOM 2533 O O . ARG A 1 317 ? 20.321 -9.326 -11.278 1.00 93.50 317 ARG A O 1
ATOM 2540 N N . GLU A 1 318 ? 20.511 -10.625 -9.472 1.00 92.94 318 GLU A N 1
ATOM 2541 C CA . GLU A 1 318 ? 21.389 -11.622 -10.107 1.00 92.94 318 GLU A CA 1
ATOM 2542 C C . GLU A 1 318 ? 20.689 -12.462 -11.188 1.00 92.94 318 GLU A C 1
ATOM 2544 O O . GLU A 1 318 ? 21.347 -12.899 -12.127 1.00 92.94 318 GLU A O 1
ATOM 2549 N N . ASN A 1 319 ? 19.371 -12.671 -11.092 1.00 90.56 319 ASN A N 1
ATOM 2550 C CA . ASN A 1 319 ? 18.600 -13.506 -12.026 1.00 90.56 319 ASN A CA 1
ATOM 2551 C C . ASN A 1 319 ? 17.756 -12.679 -13.019 1.00 90.56 319 ASN A C 1
ATOM 2553 O O . ASN A 1 319 ? 16.862 -13.205 -13.687 1.00 90.56 319 ASN A O 1
ATOM 2557 N N . ALA A 1 320 ? 18.026 -11.377 -13.140 1.00 92.25 320 ALA A N 1
ATOM 2558 C CA . ALA A 1 320 ? 17.216 -10.434 -13.908 1.00 92.25 320 ALA A CA 1
ATOM 2559 C C . ALA A 1 320 ? 17.699 -10.179 -15.350 1.00 92.25 320 ALA A C 1
ATOM 2561 O O . ALA A 1 320 ? 17.442 -9.100 -15.893 1.00 92.25 320 ALA A O 1
ATOM 2562 N N . ASP A 1 321 ? 18.335 -11.154 -16.012 1.00 93.31 321 ASP A N 1
ATOM 2563 C CA . ASP A 1 321 ? 18.868 -11.037 -17.387 1.00 93.31 321 ASP A CA 1
ATOM 2564 C C . ASP A 1 321 ? 17.890 -10.368 -18.359 1.00 93.31 321 ASP A C 1
ATOM 2566 O O . ASP A 1 321 ? 18.243 -9.487 -19.146 1.00 93.31 321 ASP A O 1
ATOM 2570 N N . ARG A 1 322 ? 16.613 -10.749 -18.271 1.00 91.56 322 ARG A N 1
ATOM 2571 C CA . ARG A 1 322 ? 15.567 -10.194 -19.125 1.00 91.56 322 ARG A CA 1
ATOM 2572 C C . ARG A 1 322 ? 15.298 -8.713 -18.857 1.00 91.56 322 ARG A C 1
ATOM 2574 O O . ARG A 1 322 ? 15.061 -7.969 -19.806 1.00 91.56 322 ARG A O 1
ATOM 2581 N N . ASN A 1 323 ? 15.318 -8.282 -17.598 1.00 94.69 323 ASN A N 1
ATOM 2582 C CA . ASN A 1 323 ? 15.117 -6.874 -17.253 1.00 94.69 323 ASN A CA 1
ATOM 2583 C C . ASN A 1 323 ? 16.329 -6.036 -17.689 1.00 94.69 323 ASN A C 1
ATOM 2585 O O . ASN A 1 323 ? 16.141 -4.936 -18.202 1.00 94.69 323 ASN A O 1
ATOM 2589 N N . TYR A 1 324 ? 17.549 -6.578 -17.594 1.00 96.19 324 TYR A N 1
ATOM 2590 C CA . TYR A 1 324 ? 18.739 -5.938 -18.162 1.00 96.19 324 TYR A CA 1
ATOM 2591 C C . TYR A 1 324 ? 18.647 -5.808 -19.684 1.00 96.19 324 TYR A C 1
ATOM 2593 O O . TYR A 1 324 ? 18.824 -4.710 -20.212 1.00 96.19 324 TYR A O 1
ATOM 2601 N N . ALA A 1 325 ? 18.312 -6.890 -20.395 1.00 95.44 325 ALA A N 1
ATOM 2602 C CA . ALA A 1 325 ? 18.134 -6.867 -21.847 1.00 95.44 325 ALA A CA 1
ATOM 2603 C C . ALA A 1 325 ? 17.093 -5.820 -22.273 1.00 95.44 325 ALA A C 1
ATOM 2605 O O . ALA A 1 325 ? 17.323 -5.043 -23.199 1.00 95.44 325 ALA A O 1
ATOM 2606 N N . LEU A 1 326 ? 15.976 -5.753 -21.548 1.00 94.00 326 LEU A N 1
ATOM 2607 C CA . LEU A 1 326 ? 14.922 -4.770 -21.763 1.00 94.00 326 LEU A CA 1
ATOM 2608 C C . LEU A 1 326 ? 15.398 -3.337 -21.495 1.00 94.00 326 LEU A C 1
ATOM 2610 O O . LEU A 1 326 ? 15.122 -2.448 -22.294 1.00 94.00 326 LEU A O 1
ATOM 2614 N N . GLY A 1 327 ? 16.151 -3.114 -20.417 1.00 95.75 327 GLY A N 1
ATOM 2615 C CA . GLY A 1 327 ? 16.752 -1.820 -20.100 1.00 95.75 327 GLY A CA 1
ATOM 2616 C C . GLY A 1 327 ? 17.693 -1.325 -21.200 1.00 95.75 327 GLY A C 1
ATOM 2617 O O . GLY A 1 327 ? 17.586 -0.184 -21.643 1.00 95.75 327 GLY A O 1
ATOM 2618 N N . TYR A 1 328 ? 18.570 -2.191 -21.712 1.00 96.25 328 TYR A N 1
ATOM 2619 C CA . TYR A 1 328 ? 19.448 -1.843 -22.831 1.00 96.25 328 TYR A CA 1
ATOM 2620 C C . TYR A 1 328 ? 18.677 -1.600 -24.131 1.00 96.25 328 TYR A C 1
ATOM 2622 O O . TYR A 1 328 ? 18.974 -0.636 -24.836 1.00 96.25 328 TYR A O 1
ATOM 2630 N N . TYR A 1 329 ? 17.662 -2.417 -24.419 1.00 95.31 329 TYR A N 1
ATOM 2631 C CA . TYR A 1 329 ? 16.801 -2.242 -25.586 1.00 95.31 329 TYR A CA 1
ATOM 2632 C C . TYR A 1 329 ? 16.048 -0.904 -25.549 1.00 95.31 329 TYR A C 1
ATOM 2634 O O . TYR A 1 329 ? 16.052 -0.161 -26.526 1.00 95.31 329 TYR A O 1
ATOM 2642 N N . MET A 1 330 ? 15.468 -0.539 -24.405 1.00 96.19 330 MET A N 1
ATOM 2643 C CA . MET A 1 330 ? 14.805 0.757 -24.216 1.00 96.19 330 MET A CA 1
ATOM 2644 C C . MET A 1 330 ? 15.784 1.937 -24.293 1.00 96.19 330 MET A C 1
ATOM 2646 O O . MET A 1 330 ? 15.426 3.018 -24.755 1.00 96.19 330 MET A O 1
ATOM 2650 N N . ARG A 1 331 ? 17.042 1.748 -23.877 1.00 95.50 331 ARG A N 1
ATOM 2651 C CA . ARG A 1 331 ? 18.076 2.784 -23.990 1.00 95.50 331 ARG A CA 1
ATOM 2652 C C . ARG A 1 331 ? 18.453 3.061 -25.442 1.00 95.50 331 ARG A C 1
ATOM 2654 O O . ARG A 1 331 ? 18.579 4.226 -25.805 1.00 95.50 331 ARG A O 1
ATOM 2661 N N . GLU A 1 332 ? 18.587 2.019 -26.260 1.00 94.69 332 GLU A N 1
ATOM 2662 C CA . GLU A 1 332 ? 18.840 2.152 -27.703 1.00 94.69 332 GLU A CA 1
ATOM 2663 C C . GLU A 1 332 ? 17.705 2.920 -28.402 1.00 94.69 332 GLU A C 1
ATOM 2665 O O . GLU A 1 332 ? 17.955 3.819 -29.203 1.00 94.69 332 GLU A O 1
ATOM 2670 N N . ASN A 1 333 ? 16.457 2.644 -28.014 1.00 94.12 333 ASN A N 1
ATOM 2671 C CA . ASN A 1 333 ? 15.263 3.317 -28.537 1.00 94.12 333 ASN A CA 1
ATOM 2672 C C . ASN A 1 333 ? 14.963 4.672 -27.865 1.00 94.12 333 ASN A C 1
ATOM 2674 O O . ASN A 1 333 ? 13.921 5.267 -28.118 1.00 94.12 333 ASN A O 1
ATOM 2678 N N . LYS A 1 334 ? 15.873 5.195 -27.029 1.00 95.06 334 LYS A N 1
ATOM 2679 C CA . LYS A 1 334 ? 15.754 6.511 -26.368 1.00 95.06 334 LYS A CA 1
ATOM 2680 C C . LYS A 1 334 ? 14.482 6.677 -25.522 1.00 95.06 334 LYS A C 1
ATOM 2682 O O . LYS A 1 334 ? 13.961 7.782 -25.397 1.00 95.06 334 LYS A O 1
ATOM 2687 N N . CYS A 1 335 ? 14.010 5.603 -24.891 1.00 96.44 335 CYS A N 1
ATOM 2688 C CA . CYS A 1 335 ? 12.818 5.652 -24.041 1.00 96.44 335 CYS A CA 1
ATOM 2689 C C . CYS A 1 335 ? 13.055 6.371 -22.698 1.00 96.44 335 CYS A C 1
ATOM 2691 O O . CYS A 1 335 ? 12.101 6.747 -22.026 1.00 96.44 335 CYS A O 1
ATOM 2693 N N . PHE A 1 336 ? 14.311 6.509 -22.262 1.00 96.62 336 PHE A N 1
ATOM 2694 C CA . PHE A 1 336 ? 14.672 7.076 -20.958 1.00 96.62 336 PHE A CA 1
ATOM 2695 C C . PHE A 1 336 ? 14.782 8.610 -20.992 1.00 96.62 336 PHE A C 1
ATOM 2697 O O . PHE A 1 336 ? 15.102 9.176 -22.038 1.00 96.62 336 PHE A O 1
ATOM 2704 N N . PRO A 1 337 ? 14.581 9.301 -19.852 1.00 94.00 337 PRO A N 1
ATOM 2705 C CA . PRO A 1 337 ? 14.845 10.734 -19.755 1.00 94.00 337 PRO A CA 1
ATOM 2706 C C . PRO A 1 337 ? 16.331 11.069 -19.960 1.00 94.00 337 PRO A C 1
ATOM 2708 O O . PRO A 1 337 ? 17.220 10.239 -19.745 1.00 94.00 337 PRO A O 1
ATOM 2711 N N . ASP A 1 338 ? 16.606 12.320 -20.337 1.00 89.25 338 ASP A N 1
ATOM 2712 C CA . ASP A 1 338 ? 17.974 12.813 -20.502 1.00 89.25 338 ASP A CA 1
ATOM 2713 C C . ASP A 1 338 ? 18.790 12.629 -19.213 1.00 89.25 338 ASP A C 1
ATOM 2715 O O . ASP A 1 338 ? 18.304 12.889 -18.112 1.00 89.25 338 ASP A O 1
ATOM 2719 N N . LYS A 1 339 ? 20.059 12.220 -19.355 1.00 80.12 339 LYS A N 1
ATOM 2720 C CA . LYS A 1 339 ? 20.997 11.959 -18.241 1.00 80.12 339 LYS A CA 1
ATOM 2721 C C . LYS A 1 339 ? 20.560 10.846 -17.272 1.00 80.12 339 LYS A C 1
ATOM 2723 O O . LYS A 1 339 ? 21.049 10.794 -16.147 1.00 80.12 339 LYS A O 1
ATOM 2728 N N . CYS A 1 340 ? 19.690 9.935 -17.707 1.00 90.88 340 CYS A N 1
ATOM 2729 C CA . CYS A 1 340 ? 19.330 8.751 -16.934 1.00 90.88 340 CYS A CA 1
ATOM 2730 C C . CYS A 1 340 ? 20.536 7.824 -16.696 1.00 90.88 340 CYS A C 1
ATOM 2732 O O . CYS A 1 340 ? 21.194 7.386 -17.643 1.00 90.88 340 CYS A O 1
ATOM 2734 N N . ASP A 1 341 ? 20.759 7.441 -15.437 1.00 94.75 341 ASP A N 1
ATOM 2735 C CA . ASP A 1 341 ? 21.585 6.285 -15.093 1.00 94.75 341 ASP A CA 1
ATOM 2736 C C . ASP A 1 341 ? 20.718 5.018 -15.146 1.00 94.75 341 ASP A C 1
ATOM 2738 O O . ASP A 1 341 ? 19.829 4.799 -14.316 1.00 94.75 341 ASP A O 1
ATOM 2742 N N . LEU A 1 342 ? 20.964 4.191 -16.165 1.00 95.50 342 LEU A N 1
ATOM 2743 C CA . LEU A 1 342 ? 20.236 2.940 -16.373 1.00 95.50 342 LEU A CA 1
ATOM 2744 C C . LEU A 1 342 ? 20.413 1.972 -15.196 1.00 95.50 342 LEU A C 1
ATOM 2746 O O . LEU A 1 342 ? 19.448 1.322 -14.806 1.00 95.50 342 LEU A O 1
ATOM 2750 N N . MET A 1 343 ? 21.621 1.870 -14.635 1.00 95.81 343 MET A N 1
ATOM 2751 C CA . MET A 1 343 ? 21.890 0.910 -13.563 1.00 95.81 343 MET A CA 1
ATOM 2752 C C . MET A 1 343 ? 21.214 1.343 -12.272 1.00 95.81 343 MET A C 1
ATOM 2754 O O . MET A 1 343 ? 20.537 0.529 -11.654 1.00 95.81 343 MET A O 1
ATOM 2758 N N . ALA A 1 344 ? 21.282 2.632 -11.932 1.00 95.44 344 ALA A N 1
ATOM 2759 C CA . ALA A 1 344 ? 20.551 3.164 -10.784 1.00 95.44 344 ALA A CA 1
ATOM 2760 C C . ALA A 1 344 ? 19.027 2.983 -10.925 1.00 95.44 344 ALA A C 1
ATOM 2762 O O . ALA A 1 344 ? 18.347 2.684 -9.948 1.00 95.44 344 ALA A O 1
ATOM 2763 N N . SER A 1 345 ? 18.490 3.123 -12.142 1.00 95.94 345 SER A N 1
ATOM 2764 C CA . SER A 1 345 ? 17.056 2.927 -12.411 1.00 95.94 345 SER A CA 1
ATOM 2765 C C . SER A 1 345 ? 16.625 1.465 -12.263 1.00 95.94 345 SER A C 1
ATOM 2767 O O . SER A 1 345 ? 15.553 1.187 -11.727 1.00 95.94 345 SER A O 1
ATOM 2769 N N . LEU A 1 346 ? 17.453 0.528 -12.736 1.00 96.38 346 LEU A N 1
ATOM 2770 C CA . LEU A 1 346 ? 17.213 -0.907 -12.577 1.00 96.38 346 LEU A CA 1
ATOM 2771 C C . LEU A 1 346 ? 17.346 -1.338 -11.114 1.00 96.38 346 LEU A C 1
ATOM 2773 O O . LEU A 1 346 ? 16.494 -2.076 -10.630 1.00 96.38 346 LEU A O 1
ATOM 2777 N N . ASP A 1 347 ? 18.358 -0.843 -10.400 1.00 96.00 347 ASP A N 1
ATOM 2778 C CA . ASP A 1 347 ? 18.520 -1.111 -8.971 1.00 96.00 347 ASP A CA 1
ATOM 2779 C C . ASP A 1 347 ? 17.300 -0.622 -8.183 1.00 96.00 347 ASP A C 1
ATOM 2781 O O . ASP A 1 347 ? 16.741 -1.405 -7.417 1.00 96.00 347 ASP A O 1
ATOM 2785 N N . LEU A 1 348 ? 16.818 0.605 -8.433 1.00 95.69 348 LEU A N 1
ATOM 2786 C CA . LEU A 1 348 ? 15.600 1.107 -7.791 1.00 95.69 348 LEU A CA 1
ATOM 2787 C C . LEU A 1 348 ? 14.389 0.217 -8.111 1.00 95.69 348 LEU A C 1
ATOM 2789 O O . LEU A 1 348 ? 13.660 -0.155 -7.198 1.00 95.69 348 LEU A O 1
ATOM 2793 N N . TYR A 1 349 ? 14.216 -0.194 -9.373 1.00 96.31 349 TYR A N 1
ATOM 2794 C CA . TYR A 1 349 ? 13.153 -1.116 -9.796 1.00 96.31 349 TYR A CA 1
ATOM 2795 C C . TYR A 1 349 ? 13.181 -2.462 -9.042 1.00 96.31 349 TYR A C 1
ATOM 2797 O O . TYR A 1 349 ? 12.129 -2.983 -8.657 1.00 96.31 349 TYR A O 1
ATOM 2805 N N . PHE A 1 350 ? 14.365 -3.029 -8.796 1.00 95.25 350 PHE A N 1
ATOM 2806 C CA . PHE A 1 350 ? 14.492 -4.256 -8.005 1.00 95.25 350 PHE A CA 1
ATOM 2807 C C . PHE A 1 350 ? 14.251 -4.006 -6.515 1.00 95.25 350 PHE A C 1
ATOM 2809 O O . PHE A 1 350 ? 13.608 -4.825 -5.863 1.00 95.25 350 PHE A O 1
ATOM 2816 N N . GLN A 1 351 ? 14.728 -2.881 -5.978 1.00 94.81 351 GLN A N 1
ATOM 2817 C CA . GLN A 1 351 ? 14.559 -2.524 -4.570 1.00 94.81 351 GLN A CA 1
ATOM 2818 C C . GLN A 1 351 ? 13.080 -2.378 -4.191 1.00 94.81 351 GLN A C 1
ATOM 2820 O O . GLN A 1 351 ? 12.637 -3.016 -3.243 1.00 94.81 351 GLN A O 1
ATOM 2825 N N . VAL A 1 352 ? 12.299 -1.627 -4.974 1.00 91.94 352 VAL A N 1
ATOM 2826 C CA . VAL A 1 352 ? 10.861 -1.404 -4.708 1.00 91.94 352 VAL A CA 1
ATOM 2827 C C . VAL A 1 352 ? 10.003 -2.658 -4.886 1.00 91.94 352 VAL A C 1
ATOM 2829 O O . VAL A 1 352 ? 8.845 -2.688 -4.493 1.00 91.94 352 VAL A O 1
ATOM 2832 N N . SER A 1 353 ? 10.529 -3.709 -5.516 1.00 85.44 353 SER A N 1
ATOM 2833 C CA . SER A 1 353 ? 9.799 -4.969 -5.709 1.00 85.44 353 SER A CA 1
ATOM 2834 C C . SER A 1 353 ? 9.945 -5.926 -4.517 1.00 85.44 353 SER A C 1
ATOM 2836 O O . SER A 1 353 ? 9.250 -6.939 -4.459 1.00 85.44 353 SER A O 1
ATOM 2838 N N . VAL A 1 354 ? 10.831 -5.632 -3.560 1.00 82.75 354 VAL A N 1
ATOM 2839 C CA . VAL A 1 354 ? 11.135 -6.525 -2.427 1.00 82.75 354 VAL A CA 1
ATOM 2840 C C . VAL A 1 354 ? 10.739 -5.957 -1.065 1.00 82.75 354 VAL A C 1
ATOM 2842 O O . VAL A 1 354 ? 11.188 -6.467 -0.029 1.00 82.75 354 VAL A O 1
ATOM 2845 N N . ASP A 1 355 ? 9.905 -4.920 -1.068 1.00 74.56 355 ASP A N 1
ATOM 2846 C CA . ASP A 1 355 ? 9.293 -4.402 0.148 1.00 74.56 355 ASP A CA 1
ATOM 2847 C C . ASP A 1 355 ? 8.365 -5.457 0.748 1.00 74.56 355 ASP A C 1
ATOM 2849 O O . ASP A 1 355 ? 7.686 -6.189 0.023 1.00 74.56 355 ASP A O 1
ATOM 2853 N N . LEU A 1 356 ? 8.417 -5.589 2.072 1.00 71.19 356 LEU A N 1
ATOM 2854 C CA . LEU A 1 356 ? 7.626 -6.568 2.805 1.00 71.19 356 LEU A CA 1
ATOM 2855 C C . LEU A 1 356 ? 6.296 -5.947 3.214 1.00 71.19 356 LEU A C 1
ATOM 2857 O O . LEU A 1 356 ? 6.298 -4.946 3.932 1.00 71.19 356 LEU A O 1
ATOM 2861 N N . ASP A 1 357 ? 5.210 -6.576 2.780 1.00 58.28 357 ASP A N 1
ATOM 2862 C CA . ASP A 1 357 ? 3.892 -6.400 3.386 1.00 58.28 357 ASP A CA 1
ATOM 2863 C C . ASP A 1 357 ? 3.870 -7.171 4.712 1.00 58.28 357 ASP A C 1
ATOM 2865 O O . ASP A 1 357 ? 4.553 -8.197 4.812 1.00 58.28 357 ASP A O 1
ATOM 2869 N N . GLY A 1 358 ? 3.181 -6.674 5.737 1.00 50.75 358 GLY A N 1
ATOM 2870 C CA . GLY A 1 358 ? 3.219 -7.254 7.082 1.00 50.75 358 GLY A CA 1
ATOM 2871 C C . GLY A 1 358 ? 2.029 -6.899 7.942 1.00 50.75 358 GLY A C 1
ATOM 2872 O O . GLY A 1 358 ? 1.430 -5.829 7.700 1.00 50.75 358 GLY A O 1
#

pLDDT: mean 82.43, std 22.25, range [24.8, 98.38]

Organism: Petrolisthes cinctipes (NCBI:txid88211)

InterPro domains:
  IPR012338 Beta-lactamase/transpeptidase-like [G3DSA:3.40.710.10] (148-354)
  IPR012338 Beta-lactamase/transpeptidase-like [SSF56601] (155-353)
  IPR015868 Glutaminase [PF04960] (175-352)
  IPR015868 Glutaminase [PTHR12544] (60-351)
  IPR041541 Glutaminase, EF-hand domain [PF17959] (62-153)

Sequence (358 aa):
MQHLRRLHEKAVGEGTEEEEEQQVKEERTPINLEDKDHEASWRDSICISVDAEDETVTPINVEDQLFDMFKDEKDDTIHMGKFLAALSESGLRKSDPRLKELRNNLYEMHTQLENPRVASPTTLTLDKTSFKRVIQDNIIIISRALRHQFVIPEWHDFTEYIEEFYWSCKGATGGKVASYIPQLARFSPDHWGVAVCSVDGQRFEIGDTNINFTIQSCSKPITYGMALNELGNEKVHTYVGTEPSGRMFNAIVLDYNDKPHNPLVNAGSIIINSLLQALVLPGMSSSEKFDFVQQYFRRMAGGENIGFSNGTFLSERENADRNYALGYYMRENKCFPDKCDLMASLDLYFQVSVDLDG

Radius of gyration: 29.55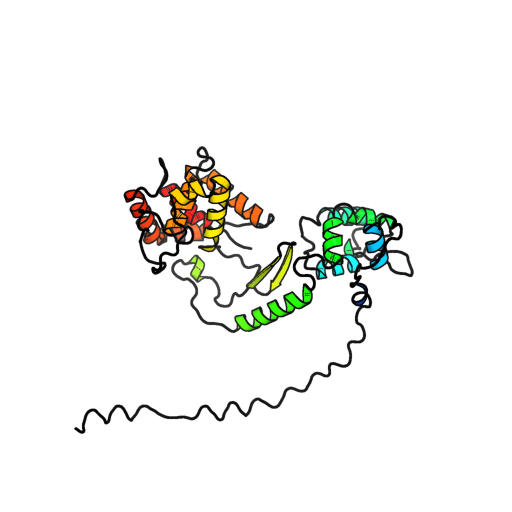 Å; chains: 1; bounding box: 63×78×89 Å

Foldseek 3Di:
DPDVVPVVPPPPDDDDPPPPVPPPPDDDDDDPPPDDPPDPPLVVVLDDDDDDDDDDDPPPDLLVVLQVSAADPPPQWHQQLVLVVLLVQLQADPPQPLCVQLVVLLVVVLVPDPCSPPDDSNRDIGHSVSSCSSCVSNSVLSSCSNNLVFPGSNLVVVVVVVVVVQVVCLPPLDDDFDDLFPVRNPDDSNFGKDWDAGPSGRIDIDTNQVDKFFQALVLQVLLVVVLCVQPNDVRLCVQAACADPPDPLLDLDPPPLLHHHRSSRLLNVLQSLQCLQCPGPNVDDLVVSLVVSVVSVCVVVVNDDKDWDPVQLVRCVVSVVVSVVSLVSSVVSVSHDPPGDSVSSVSSSSRSRGIIRD

Secondary structure (DSSP, 8-state):
--SSSSSSSSS------SSSTTSS-S--------------TTGGGG---------------HHHHHHHHH-BTTTTBEEHHHHHHHHHHTT--TT-GGGHHHHHHHHHHHHTSS-TTTS-GGG-EE-HHHHHHHHGGGHHHHHHHHTT-SSSS-HHHHHHHHHHHHHHHHT---S----SSTTGGGS-TT--EEEEE-TT--EEEEESTT--EE-GGGHHHHHHHHHHHHH-HHHHHTTS--S--SS-TT-----TTSS-S-TTSHHHHHHHHHHHHHTSSTT--HHHHHHHHHHHHHHHTTT---EE-HHHHHHHHHT-HHHHHHHHHHHHTT-SPTT--HHHHHHHHHHTTSEEE-